Protein AF-0000000083415220 (afdb_homodimer)

Foldseek 3Di:
DDPPPPPPPPDLPQCDDDPDSHQSLFPVVQCPDPLNVLLVLLLVLLVLLLVLLVPQVPVVCVQQVVLSVLSNVLSVVSNVVSVVLNVCVGRDVVSVVVVLLDCVLLVVLLVSLVSLLVSLVSLVVSLVPGVVVVPVPDPPNCNNVSSPVSSVSSNVSSVSSVVSSVVSVVSNVVVD/DDDPPPPPPPDLPQPPDDPPSVQSQFPVVQCPDPLNVLLVLLLVLLVLLLVLLVPQVPVVCVQQVVLSVLSNVLSVVSNVVSVVLNVCVGRDVVSVVVVLLDCVLLVVLLVSLVSLLVSLVSLVVSLVPGVVVVPVPDPPNCNNVSSPVSSVSSNVSSVSSVVSSVVSVVSNVVVD

Secondary structure (DSSP, 8-state):
--------------EE-SSSEETTTS-HHHHTSHHHHHHHHHHHHHHHHHHHIIIIIGGGHHHHHHHHHHHHHHHHHHHHHHHHHHHHHHH-HHHHHHHHTSSHHHHHHHHHHHHHHHHHHHHHHHIIIIIHHHHHHSTT--HHHHHHHHHHHHHHHHHHHHHHHHHHHHHHHHH-/-----------------SSS-SSTTS-HHHHTSHHHHHHHHHHHHHHHHHHHIIIIIGGGHHHHHHHHHHHHHHHHHHHHHHHHHHHHHHH-HHHHHHHHTSSHHHHHHHHHHHHHHHHHHHHHHHIIIIIHHHHHHSTT--HHHHHHHHHHHHHHHHHHHHHHHHHHHHHHHHH-

Nearest PDB structures (foldseek):
  8a6m-assembly1_A  TM=7.113E-01  e=3.206E-03  Homo sapiens
  8p3y-assembly1_H  TM=5.910E-01  e=4.952E-01  Rattus norvegicus
  6v9s-assembly1_A  TM=3.360E-01  e=1.767E+00  Homo sapiens
  7uwb-assembly1_o  TM=3.613E-01  e=6.307E+00  Citrus x limon
  8a6m-assembly1_A  TM=7.111E-01  e=3.414E-03  Homo sapiens

Structure (mmCIF, N/CA/C/O backbone):
data_AF-0000000083415220-model_v1
#
loop_
_entity.id
_entity.type
_entity.pdbx_description
1 polymer 'MARVEL domain-containing protein'
#
loop_
_atom_site.group_PDB
_atom_site.id
_atom_site.type_symbol
_atom_site.label_atom_id
_atom_site.label_alt_id
_atom_site.label_comp_id
_atom_site.label_asym_id
_atom_site.label_entity_id
_atom_site.label_seq_id
_atom_site.pdbx_PDB_ins_code
_atom_site.Cartn_x
_atom_site.Cartn_y
_atom_site.Cartn_z
_atom_site.occupancy
_atom_site.B_iso_or_equiv
_atom_site.auth_seq_id
_atom_site.auth_comp_id
_atom_site.auth_asym_id
_atom_site.auth_atom_id
_atom_site.pdbx_PDB_model_num
ATOM 1 N N . MET A 1 1 ? -40.094 26.266 11.781 1 27.08 1 MET A N 1
ATOM 2 C CA . MET A 1 1 ? -38.656 26.531 11.719 1 27.08 1 MET A CA 1
ATOM 3 C C . MET A 1 1 ? -37.906 25.891 12.891 1 27.08 1 MET A C 1
ATOM 5 O O . MET A 1 1 ? -37.688 26.547 13.906 1 27.08 1 MET A O 1
ATOM 9 N N . ALA A 1 2 ? -38.312 24.688 13.367 1 30.73 2 ALA A N 1
ATOM 10 C CA . ALA A 1 2 ? -38 23.984 14.602 1 30.73 2 ALA A CA 1
ATOM 11 C C . ALA A 1 2 ? -36.5 23.703 14.711 1 30.73 2 ALA A C 1
ATOM 13 O O . ALA A 1 2 ? -35.844 23.391 13.711 1 30.73 2 ALA A O 1
ATOM 14 N N . SER A 1 3 ? -35.781 24.344 15.766 1 26.11 3 SER A N 1
ATOM 15 C CA . SER A 1 3 ? -34.406 24.359 16.25 1 26.11 3 SER A CA 1
ATOM 16 C C . SER A 1 3 ? -33.875 22.938 16.422 1 26.11 3 SER A C 1
ATOM 18 O O . SER A 1 3 ? -34.438 22.156 17.219 1 26.11 3 SER A O 1
ATOM 20 N N . LEU A 1 4 ? -33.625 22.109 15.43 1 29.33 4 LEU A N 1
ATOM 21 C CA . LEU A 1 4 ? -33.062 20.766 15.602 1 29.33 4 LEU A CA 1
ATOM 22 C C . LEU A 1 4 ? -31.828 20.797 16.484 1 29.33 4 LEU A C 1
ATOM 24 O O . LEU A 1 4 ? -30.844 21.453 16.141 1 29.33 4 LEU A O 1
ATOM 28 N N . GLY A 1 5 ? -31.953 20.719 17.844 1 27.3 5 GLY A N 1
ATOM 29 C CA . GLY A 1 5 ? -31 20.672 18.938 1 27.3 5 GLY A CA 1
ATOM 30 C C . GLY A 1 5 ? -29.828 19.766 18.672 1 27.3 5 GLY A C 1
ATOM 31 O O . GLY A 1 5 ? -30 18.562 18.422 1 27.3 5 GLY A O 1
ATOM 32 N N . VAL A 1 6 ? -28.703 20.172 18.078 1 32.25 6 VAL A N 1
ATOM 33 C CA . VAL A 1 6 ? -27.391 19.516 17.953 1 32.25 6 VAL A CA 1
ATOM 34 C C . VAL A 1 6 ? -26.922 19.062 19.344 1 32.25 6 VAL A C 1
ATOM 36 O O . VAL A 1 6 ? -26.672 19.906 20.219 1 32.25 6 VAL A O 1
ATOM 39 N N . ARG A 1 7 ? -27.656 18.094 19.984 1 33.5 7 ARG A N 1
ATOM 40 C CA . ARG A 1 7 ? -27.188 17.578 21.266 1 33.5 7 ARG A CA 1
ATOM 41 C C . ARG A 1 7 ? -25.672 17.359 21.25 1 33.5 7 ARG A C 1
ATOM 43 O O . ARG A 1 7 ? -25.109 17 20.219 1 33.5 7 ARG A O 1
ATOM 50 N N . ARG A 1 8 ? -24.906 17.969 22.219 1 34.25 8 ARG A N 1
ATOM 51 C CA . ARG A 1 8 ? -23.547 17.953 22.75 1 34.25 8 ARG A CA 1
ATOM 52 C C . ARG A 1 8 ? -23.062 16.531 22.969 1 34.25 8 ARG A C 1
ATOM 54 O O . ARG A 1 8 ? -23.578 15.82 23.844 1 34.25 8 ARG A O 1
ATOM 61 N N . MET A 1 9 ? -22.875 15.641 21.969 1 33.72 9 MET A N 1
ATOM 62 C CA . MET A 1 9 ? -22.312 14.297 22.016 1 33.72 9 MET A CA 1
ATOM 63 C C . MET A 1 9 ? -21.062 14.25 22.906 1 33.72 9 MET A C 1
ATOM 65 O O . MET A 1 9 ? -19.953 14.484 22.422 1 33.72 9 MET A O 1
ATOM 69 N N . ASN A 1 10 ? -21.047 14.906 24.094 1 31.52 10 ASN A N 1
ATOM 70 C CA . ASN A 1 10 ? -19.984 14.859 25.094 1 31.52 10 ASN A CA 1
ATOM 71 C C . ASN A 1 10 ? -19.719 13.438 25.562 1 31.52 10 ASN A C 1
ATOM 73 O O . ASN A 1 10 ? -19.125 13.234 26.625 1 31.52 10 ASN A O 1
ATOM 77 N N . GLN A 1 11 ? -20.672 12.5 25.516 1 38.06 11 GLN A N 1
ATOM 78 C CA . GLN A 1 11 ? -20.422 11.32 26.328 1 38.06 11 GLN A CA 1
ATOM 79 C C . GLN A 1 11 ? -19.125 10.633 25.938 1 38.06 11 GLN A C 1
ATOM 81 O O . GLN A 1 11 ? -18.828 10.516 24.734 1 38.06 11 GLN A O 1
ATOM 86 N N . PRO A 1 12 ? -18.156 10.516 26.938 1 41.75 12 PRO A N 1
ATOM 87 C CA . PRO A 1 12 ? -16.828 9.914 26.75 1 41.75 12 PRO A CA 1
ATOM 88 C C . PRO A 1 12 ? -16.906 8.477 26.234 1 41.75 12 PRO A C 1
ATOM 90 O O . PRO A 1 12 ? -17.453 7.602 26.891 1 41.75 12 PRO A O 1
ATOM 93 N N . LEU A 1 13 ? -17.406 8.18 25.125 1 42.25 13 LEU A N 1
ATOM 94 C CA . LEU A 1 13 ? -17.656 6.84 24.609 1 42.25 13 LEU A CA 1
ATOM 95 C C . LEU A 1 13 ? -16.406 5.977 24.688 1 42.25 13 LEU A C 1
ATOM 97 O O . LEU A 1 13 ? -15.5 6.105 23.844 1 42.25 13 LEU A O 1
ATOM 101 N N . GLY A 1 14 ? -15.578 6.094 25.703 1 44.16 14 GLY A N 1
ATOM 102 C CA . GLY A 1 14 ? -14.406 5.234 25.797 1 44.16 14 GLY A CA 1
ATOM 103 C C . GLY A 1 14 ? -14.734 3.82 26.25 1 44.16 14 GLY A C 1
ATOM 104 O O . GLY A 1 14 ? -15.812 3.574 26.797 1 44.16 14 GLY A O 1
ATOM 105 N N . ILE A 1 15 ? -14.547 2.74 25.656 1 40.47 15 ILE A N 1
ATOM 106 C CA . ILE A 1 15 ? -14.766 1.395 26.172 1 40.47 15 ILE A CA 1
ATOM 107 C C . ILE A 1 15 ? -13.805 1.12 27.312 1 40.47 15 ILE A C 1
ATOM 109 O O . ILE A 1 15 ? -12.586 1.257 27.172 1 40.47 15 ILE A O 1
ATOM 113 N N . ARG A 1 16 ? -14.266 1.062 28.578 1 42.25 16 ARG A N 1
ATOM 114 C CA . ARG A 1 16 ? -13.586 0.689 29.812 1 42.25 16 ARG A CA 1
ATOM 115 C C . ARG A 1 16 ? -13.102 -0.754 29.766 1 42.25 16 ARG A C 1
ATOM 117 O O . ARG A 1 16 ? -13.898 -1.681 29.609 1 42.25 16 ARG A O 1
ATOM 124 N N . VAL A 1 17 ? -12 -1.115 29.125 1 37.12 17 VAL A N 1
ATOM 125 C CA . VAL A 1 17 ? -11.5 -2.467 29.344 1 37.12 17 VAL A CA 1
ATOM 126 C C . VAL A 1 17 ? -10.414 -2.449 30.422 1 37.12 17 VAL A C 1
ATOM 128 O O . VAL A 1 17 ? -9.32 -1.922 30.203 1 37.12 17 VAL A O 1
ATOM 131 N N . CYS A 1 18 ? -10.328 -3.025 31.672 1 34.41 18 CYS A N 1
ATOM 132 C CA . CYS A 1 18 ? -9.742 -3.111 33 1 34.41 18 CYS A CA 1
ATOM 133 C C . CYS A 1 18 ? -9.68 -1.739 33.656 1 34.41 18 CYS A C 1
ATOM 135 O O . CYS A 1 18 ? -10.656 -0.985 33.625 1 34.41 18 CYS A O 1
ATOM 137 N N . CYS A 1 19 ? -8.516 -1.5 34.469 1 36.03 19 CYS A N 1
ATOM 138 C CA . CYS A 1 19 ? -8.32 -0.248 35.219 1 36.03 19 CYS A CA 1
ATOM 139 C C . CYS A 1 19 ? -8.234 0.93 34.25 1 36.03 19 CYS A C 1
ATOM 141 O O . CYS A 1 19 ? -8.258 2.088 34.656 1 36.03 19 CYS A O 1
ATOM 143 N N . CYS A 1 20 ? -7.375 0.844 33.219 1 38.66 20 CYS A N 1
ATOM 144 C CA . CYS A 1 20 ? -7.121 1.986 32.344 1 38.66 20 CYS A CA 1
ATOM 145 C C . CYS A 1 20 ? -8.219 2.129 31.297 1 38.66 20 CYS A C 1
ATOM 147 O O . CYS A 1 20 ? -8.859 1.143 30.922 1 38.66 20 CYS A O 1
ATOM 149 N N . ARG A 1 21 ? -9.023 3.127 31.359 1 40.56 21 ARG A N 1
ATOM 150 C CA . ARG A 1 21 ? -9.984 3.414 30.297 1 40.56 21 ARG A CA 1
ATOM 151 C C . ARG A 1 21 ? -9.359 3.186 28.922 1 40.56 21 ARG A C 1
ATOM 153 O O . ARG A 1 21 ? -8.398 3.855 28.547 1 40.56 21 ARG A O 1
ATOM 160 N N . ILE A 1 22 ? -9.203 2.094 28.469 1 37.5 22 ILE A N 1
ATOM 161 C CA . ILE A 1 22 ? -8.828 1.625 27.141 1 37.5 22 ILE A CA 1
ATOM 162 C C . ILE A 1 22 ? -9.812 2.16 26.109 1 37.5 22 ILE A C 1
ATOM 164 O O . ILE A 1 22 ? -11.023 2.047 26.281 1 37.5 22 ILE A O 1
ATOM 168 N N . CYS A 1 23 ? -9.422 3.014 25.312 1 47.91 23 CYS A N 1
ATOM 169 C CA . CYS A 1 23 ? -10 3.547 24.078 1 47.91 23 CYS A CA 1
ATOM 170 C C . CYS A 1 23 ? -10.633 4.914 24.328 1 47.91 23 CYS A C 1
ATOM 172 O O . CYS A 1 23 ? -11.586 5.293 23.641 1 47.91 23 CYS A O 1
ATOM 174 N N . THR A 1 24 ? -10.742 5.316 25.594 1 48.16 24 THR A N 1
ATOM 175 C CA . THR A 1 24 ? -11.156 6.711 25.719 1 48.16 24 THR A CA 1
ATOM 176 C C . THR A 1 24 ? -10.461 7.574 24.672 1 48.16 24 THR A C 1
ATOM 178 O O . THR A 1 24 ? -10.93 8.68 24.359 1 48.16 24 THR A O 1
ATOM 181 N N . CYS A 1 25 ? -9.352 6.918 24.266 1 53.66 25 CYS A N 1
ATOM 182 C CA . CYS A 1 25 ? -8.555 7.676 23.312 1 53.66 25 CYS A CA 1
ATOM 183 C C . CYS A 1 25 ? -9.039 7.441 21.875 1 53.66 25 CYS A C 1
ATOM 185 O O . CYS A 1 25 ? -8.477 7.988 20.938 1 53.66 25 CYS A O 1
ATOM 187 N N . ILE A 1 26 ? -10.023 6.477 21.812 1 60.47 26 ILE A N 1
ATOM 188 C CA . ILE A 1 26 ? -10.531 6.23 20.469 1 60.47 26 ILE A CA 1
ATOM 189 C C . ILE A 1 26 ? -11.617 7.258 20.141 1 60.47 26 ILE A C 1
ATOM 191 O O . ILE A 1 26 ? -12.555 7.453 20.906 1 60.47 26 ILE A O 1
ATOM 195 N N . ASN A 1 27 ? -11.398 8.039 19.141 1 68.38 27 ASN A N 1
ATOM 196 C CA . ASN A 1 27 ? -12.391 8.984 18.625 1 68.38 27 ASN A CA 1
ATOM 197 C C . ASN A 1 27 ? -13.555 8.258 17.953 1 68.38 27 ASN A C 1
ATOM 199 O O . ASN A 1 27 ? -13.562 8.102 16.734 1 68.38 27 ASN A O 1
ATOM 203 N N . PHE A 1 28 ? -14.5 7.73 18.75 1 70.19 28 PHE A N 1
ATOM 204 C CA . PHE A 1 28 ? -15.648 7.031 18.172 1 70.19 28 PHE A CA 1
ATOM 205 C C . PHE A 1 28 ? -16.5 7.977 17.344 1 70.19 28 PHE A C 1
ATOM 207 O O . PHE A 1 28 ? -17.234 7.539 16.453 1 70.19 28 PHE A O 1
ATOM 214 N N . GLY A 1 29 ? -16.438 9.156 17.703 1 71.25 29 GLY A N 1
ATOM 215 C CA . GLY A 1 29 ? -17.141 10.141 16.906 1 71.25 29 GLY A CA 1
ATOM 216 C C . GLY A 1 29 ? -16.75 10.109 15.438 1 71.25 29 GLY A C 1
ATOM 217 O O . GLY A 1 29 ? -17.609 10.195 14.555 1 71.25 29 GLY A O 1
ATOM 218 N N . PHE A 1 30 ? -15.523 9.828 15.242 1 76.62 30 PHE A N 1
ATOM 219 C CA . PHE A 1 30 ? -15.07 9.773 13.859 1 76.62 30 PHE A CA 1
ATOM 220 C C . PHE A 1 30 ? -15.539 8.492 13.188 1 76.62 30 PHE A C 1
ATOM 222 O O . PHE A 1 30 ? -15.969 8.508 12.031 1 76.62 30 PHE A O 1
ATOM 229 N N . VAL A 1 31 ? -15.477 7.418 13.859 1 81.25 31 VAL A N 1
ATOM 230 C CA . VAL A 1 31 ? -15.773 6.125 13.258 1 81.25 31 VAL A CA 1
ATOM 231 C C . VAL A 1 31 ? -17.219 6.105 12.758 1 81.25 31 VAL A C 1
ATOM 233 O O . VAL A 1 31 ? -17.51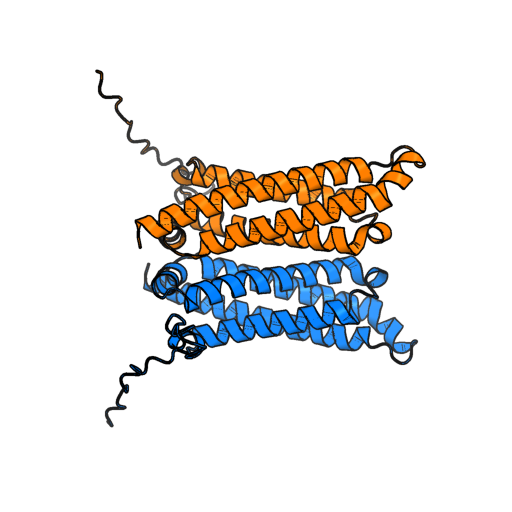6 5.492 11.734 1 81.25 31 VAL A O 1
ATOM 236 N N . LEU A 1 32 ? -18 6.852 13.438 1 83.69 32 LEU A N 1
ATOM 237 C CA . LEU A 1 32 ? -19.406 6.832 13.078 1 83.69 32 LEU A CA 1
ATOM 238 C C . LEU A 1 32 ? -19.75 7.996 12.156 1 83.69 32 LEU A C 1
ATOM 240 O O . LEU A 1 32 ? -20.891 8.094 11.664 1 83.69 32 LEU A O 1
ATOM 244 N N . SER A 1 33 ? -18.844 8.773 11.82 1 86.69 33 SER A N 1
ATOM 245 C CA . SER A 1 33 ? -19.031 9.852 10.852 1 86.69 33 SER A CA 1
ATOM 246 C C . SER A 1 33 ? -19.062 9.312 9.43 1 86.69 33 SER A C 1
ATOM 248 O O . SER A 1 33 ? -18.641 8.18 9.18 1 86.69 33 SER A O 1
ATOM 250 N N . PRO A 1 34 ? -19.625 10.016 8.508 1 88.75 34 PRO A N 1
ATOM 251 C CA . PRO A 1 34 ? -19.641 9.578 7.105 1 88.75 34 PRO A CA 1
ATOM 252 C C . PRO A 1 34 ? -18.25 9.242 6.582 1 88.75 34 PRO A C 1
ATOM 254 O O . PRO A 1 34 ? -18.078 8.281 5.836 1 88.75 34 PRO A O 1
ATOM 257 N N . GLY A 1 35 ? -17.328 10.016 6.961 1 89.38 35 GLY A N 1
ATOM 258 C CA . GLY A 1 35 ? -15.961 9.719 6.555 1 89.38 35 GLY A CA 1
ATOM 259 C C . GLY A 1 35 ? -15.438 8.414 7.121 1 89.38 35 GLY A C 1
ATOM 260 O O . GLY A 1 35 ? -14.773 7.648 6.418 1 89.38 35 GLY A O 1
ATOM 261 N N . GLY A 1 36 ? -15.695 8.203 8.344 1 91.94 36 GLY A N 1
ATOM 262 C CA . GLY A 1 36 ? -15.289 6.957 8.984 1 91.94 36 GLY A CA 1
ATOM 263 C C . GLY A 1 36 ? -15.984 5.738 8.406 1 91.94 36 GLY A C 1
ATOM 264 O O . GLY A 1 36 ? -15.352 4.695 8.211 1 91.94 36 GLY A O 1
ATOM 265 N N . LEU A 1 37 ? -17.203 5.902 8.148 1 93 37 LEU A N 1
ATOM 266 C CA . LEU A 1 37 ? -17.984 4.805 7.586 1 93 37 LEU A CA 1
ATOM 267 C C . LEU A 1 37 ? -17.5 4.453 6.184 1 93 37 LEU A C 1
ATOM 269 O O . LEU A 1 37 ? -17.438 3.275 5.816 1 93 37 LEU A O 1
ATOM 273 N N . LEU A 1 38 ? -17.172 5.438 5.461 1 95.44 38 LEU A N 1
ATOM 274 C CA . LEU A 1 38 ? -16.625 5.215 4.121 1 95.44 38 LEU A CA 1
ATOM 275 C C . LEU A 1 38 ? -15.336 4.402 4.188 1 95.44 38 LEU A C 1
ATOM 277 O O . LEU A 1 38 ? -15.156 3.457 3.418 1 95.44 38 LEU A O 1
ATOM 281 N N . LYS A 1 39 ? -14.484 4.707 5.105 1 96.44 39 LYS A N 1
ATOM 282 C CA . LYS A 1 39 ? -13.227 3.986 5.266 1 96.44 39 LYS A CA 1
ATOM 283 C C . LYS A 1 39 ? -13.469 2.561 5.754 1 96.44 39 LYS A C 1
ATOM 285 O O . LYS A 1 39 ? -12.758 1.634 5.352 1 96.44 39 LYS A O 1
ATOM 290 N N . LEU A 1 40 ? -14.422 2.428 6.555 1 95.5 40 LEU A N 1
ATOM 291 C CA . LEU A 1 40 ? -14.758 1.097 7.051 1 95.5 40 LEU A CA 1
ATOM 292 C C . LEU A 1 40 ? -15.297 0.219 5.93 1 95.5 40 LEU A C 1
ATOM 294 O O . LEU A 1 40 ? -14.984 -0.971 5.855 1 95.5 40 LEU A O 1
ATOM 298 N N . MET A 1 41 ? -16.078 0.795 5.105 1 97.5 41 MET A N 1
ATOM 299 C C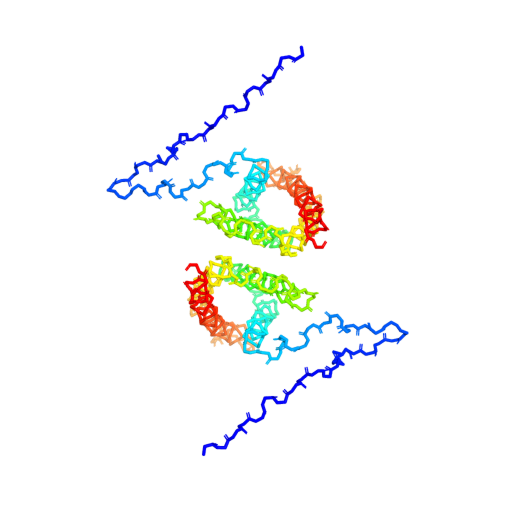A . MET A 1 41 ? -16.594 0.049 3.961 1 97.5 41 MET A CA 1
ATOM 300 C C . MET A 1 41 ? -15.461 -0.34 3.016 1 97.5 41 MET A C 1
ATOM 302 O O . MET A 1 41 ? -15.438 -1.457 2.494 1 97.5 41 MET A O 1
ATOM 306 N N . GLN A 1 42 ? -14.57 0.57 2.781 1 98.44 42 GLN A N 1
ATOM 307 C CA . GLN A 1 42 ? -13.398 0.273 1.956 1 98.44 42 GLN A CA 1
ATOM 308 C C . GLN A 1 42 ? -12.586 -0.873 2.549 1 98.44 42 GLN A C 1
ATOM 310 O O . GLN A 1 42 ? -12.188 -1.793 1.833 1 98.44 42 GLN A O 1
ATOM 315 N N . LEU A 1 43 ? -12.391 -0.809 3.809 1 97.75 43 LEU A N 1
ATOM 316 C CA . LEU A 1 43 ? -11.625 -1.85 4.492 1 97.75 43 LEU A CA 1
ATOM 317 C C . LEU A 1 43 ? -12.367 -3.182 4.445 1 97.75 43 LEU A C 1
ATOM 319 O O . LEU A 1 43 ? -11.758 -4.23 4.234 1 97.75 43 LEU A O 1
ATOM 323 N N . GLY A 1 44 ? -13.602 -3.146 4.613 1 97.62 44 GLY A N 1
ATOM 324 C CA . GLY A 1 44 ? -14.414 -4.352 4.555 1 97.62 44 GLY A CA 1
ATOM 325 C C . GLY A 1 44 ? -14.383 -5.023 3.195 1 97.62 44 GLY A C 1
ATOM 326 O O . GLY A 1 44 ? -14.219 -6.246 3.104 1 97.62 44 GLY A O 1
ATOM 327 N N . LEU A 1 45 ? -14.5 -4.227 2.221 1 98.31 45 LEU A N 1
ATOM 328 C CA . LEU A 1 45 ? -14.461 -4.773 0.869 1 98.31 45 LEU A CA 1
ATOM 329 C C . LEU A 1 45 ? -13.086 -5.355 0.557 1 98.31 45 LEU A C 1
ATOM 331 O O . LEU A 1 45 ? -12.984 -6.402 -0.091 1 98.31 45 LEU A O 1
ATOM 335 N N . ALA A 1 46 ? -12.094 -4.668 0.959 1 98.38 46 ALA A N 1
ATOM 336 C CA . ALA A 1 46 ? -10.742 -5.184 0.759 1 98.38 46 ALA A CA 1
ATOM 337 C C . ALA A 1 46 ? -10.555 -6.531 1.453 1 98.38 46 ALA A C 1
ATOM 339 O O . ALA A 1 46 ? -9.969 -7.453 0.887 1 98.38 46 ALA A O 1
ATOM 340 N N . THR A 1 47 ? -11.062 -6.68 2.68 1 97.62 47 THR A N 1
ATOM 341 C CA . THR A 1 47 ? -10.961 -7.918 3.445 1 97.62 47 THR A CA 1
ATOM 342 C C . THR A 1 47 ? -11.719 -9.047 2.754 1 97.62 47 THR A C 1
ATOM 344 O O . THR A 1 47 ? -11.211 -10.164 2.648 1 97.62 47 THR A O 1
ATOM 347 N N . LEU A 1 48 ? -12.852 -8.727 2.27 1 97.62 48 LEU A N 1
ATOM 348 C CA . LEU A 1 48 ? -13.664 -9.734 1.599 1 97.62 48 LEU A CA 1
ATOM 349 C C . LEU A 1 48 ? -13.008 -10.188 0.301 1 97.62 48 LEU A C 1
ATOM 351 O O . LEU A 1 48 ? -12.914 -11.391 0.034 1 97.62 48 LEU A O 1
ATOM 355 N N . CYS A 1 49 ? -12.531 -9.242 -0.479 1 97.75 49 CYS A N 1
ATOM 356 C CA . CYS A 1 49 ? -11.844 -9.578 -1.723 1 97.75 49 CYS A CA 1
ATOM 357 C C . CYS A 1 49 ? -10.609 -10.43 -1.452 1 97.75 49 CYS A C 1
ATOM 359 O O . CYS A 1 49 ? -10.422 -11.469 -2.088 1 97.75 49 CYS A O 1
ATOM 361 N N . GLU A 1 50 ? -9.852 -9.977 -0.466 1 96.31 50 GLU A N 1
ATOM 362 C CA . GLU A 1 50 ? -8.633 -10.711 -0.142 1 96.31 50 GLU A CA 1
ATOM 363 C C . GLU A 1 50 ? -8.953 -12.125 0.337 1 96.31 50 GLU A C 1
ATOM 365 O O . GLU A 1 50 ? -8.273 -13.086 -0.036 1 96.31 50 GLU A O 1
ATOM 370 N N . GLY A 1 51 ? -9.922 -12.266 1.118 1 95.62 51 GLY A N 1
ATOM 371 C CA . GLY A 1 51 ? -10.336 -13.586 1.583 1 95.62 51 GLY A CA 1
ATOM 372 C C . GLY A 1 51 ? -10.75 -14.516 0.457 1 95.62 51 GLY A C 1
ATOM 373 O O . GLY A 1 51 ? -10.344 -15.672 0.423 1 95.62 51 GLY A O 1
ATOM 374 N N . LEU A 1 52 ? -11.484 -14.031 -0.45 1 96.5 52 LEU A N 1
ATOM 375 C CA . LEU A 1 52 ? -11.922 -14.82 -1.595 1 96.5 52 LEU A CA 1
ATOM 376 C C . LEU A 1 52 ? -10.734 -15.203 -2.475 1 96.5 52 LEU A C 1
ATOM 378 O O . LEU A 1 52 ? -10.648 -16.344 -2.947 1 96.5 52 LEU A O 1
ATOM 382 N N . LEU A 1 53 ? -9.844 -14.289 -2.701 1 95.44 53 LEU A N 1
ATOM 383 C CA . LEU A 1 53 ? -8.68 -14.531 -3.547 1 95.44 53 LEU A CA 1
ATOM 384 C C . LEU A 1 53 ? -7.777 -15.594 -2.938 1 95.44 53 LEU A C 1
ATOM 386 O O . LEU A 1 53 ? -7.285 -16.484 -3.645 1 95.44 53 LEU A O 1
ATOM 390 N N . ILE A 1 54 ? -7.602 -15.492 -1.589 1 91.81 54 ILE A N 1
ATOM 391 C CA . ILE A 1 54 ? -6.703 -16.422 -0.92 1 91.81 54 ILE A CA 1
ATOM 392 C C . ILE A 1 54 ? -7.34 -17.812 -0.873 1 91.81 54 ILE A C 1
ATOM 394 O O . ILE A 1 54 ? -6.695 -18.812 -1.203 1 91.81 54 ILE A O 1
ATOM 398 N N . ARG A 1 55 ? -8.57 -17.938 -0.602 1 94.19 55 ARG A N 1
ATOM 399 C CA . ARG A 1 55 ? -9.227 -19.219 -0.393 1 94.19 55 ARG A CA 1
ATOM 400 C C . ARG A 1 55 ? -9.539 -19.891 -1.723 1 94.19 55 ARG A C 1
ATOM 402 O O . ARG A 1 55 ? -9.375 -21.109 -1.857 1 94.19 55 ARG A O 1
ATOM 409 N N . TYR A 1 56 ? -9.891 -19.141 -2.695 1 93.88 56 TYR A N 1
ATOM 410 C CA . TYR A 1 56 ? -10.406 -19.766 -3.908 1 93.88 56 TYR A CA 1
ATOM 411 C C . TYR A 1 56 ? -9.539 -19.422 -5.113 1 93.88 56 TYR A C 1
ATOM 413 O O . TYR A 1 56 ? -9.609 -20.078 -6.148 1 93.88 56 TYR A O 1
ATOM 421 N N . GLY A 1 57 ? -8.766 -18.406 -5.074 1 92.06 57 GLY A N 1
ATOM 422 C CA . GLY A 1 57 ? -7.953 -17.984 -6.203 1 92.06 57 GLY A CA 1
ATOM 423 C C . GLY A 1 57 ? -6.566 -18.594 -6.195 1 92.06 57 GLY A C 1
ATOM 424 O O . GLY A 1 57 ? -6.098 -19.094 -7.219 1 92.06 57 GLY A O 1
ATOM 425 N N . VAL A 1 58 ? -5.914 -18.672 -5.07 1 87.38 58 VAL A N 1
ATOM 426 C CA . VAL A 1 58 ? -4.516 -19.062 -4.938 1 87.38 58 VAL A CA 1
ATOM 427 C C . VAL A 1 58 ? -4.332 -20.5 -5.43 1 87.38 58 VAL A C 1
ATOM 429 O O . VAL A 1 58 ? -3.359 -20.812 -6.121 1 87.38 58 VAL A O 1
ATOM 432 N N . PRO A 1 59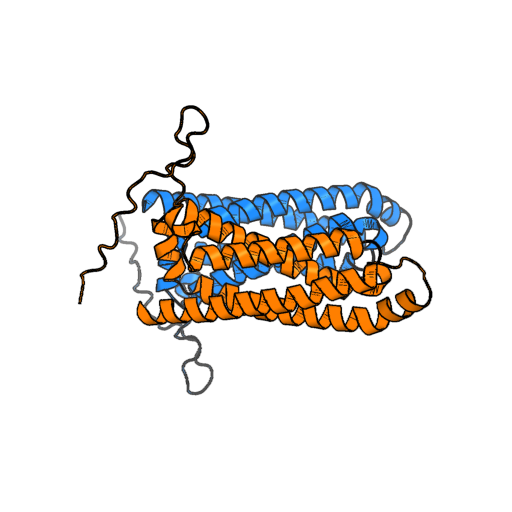 ? -5.242 -21.438 -5.176 1 87.81 59 PRO A N 1
ATOM 433 C CA . PRO A 1 59 ? -5.074 -22.797 -5.691 1 87.81 59 PRO A CA 1
ATOM 434 C C . PRO A 1 59 ? -5.039 -22.859 -7.219 1 87.81 59 PRO A C 1
ATOM 436 O O . PRO A 1 59 ? -4.523 -23.812 -7.797 1 87.81 59 PRO A O 1
ATOM 439 N N . TYR A 1 60 ? -5.453 -21.859 -7.848 1 88 60 TYR A N 1
ATOM 440 C CA . TYR A 1 60 ? -5.496 -21.844 -9.305 1 88 60 TYR A CA 1
ATOM 441 C C . TYR A 1 60 ? -4.578 -20.766 -9.867 1 88 60 TYR A C 1
ATOM 443 O O . TYR A 1 60 ? -4.844 -20.203 -10.93 1 88 60 TYR A O 1
ATOM 451 N N . ALA A 1 61 ? -3.582 -20.5 -9.172 1 84.75 61 ALA A N 1
ATOM 452 C CA . ALA A 1 61 ? -2.602 -19.484 -9.547 1 84.75 61 ALA A CA 1
ATOM 453 C C . ALA A 1 61 ? -1.939 -19.828 -10.875 1 84.75 61 ALA A C 1
ATOM 455 O O . ALA A 1 61 ? -1.511 -18.938 -11.617 1 84.75 61 ALA A O 1
ATOM 456 N N . ASP A 1 62 ? -1.882 -21.047 -11.266 1 81.25 62 ASP A N 1
ATOM 457 C CA . ASP A 1 62 ? -1.271 -21.484 -12.516 1 81.25 62 ASP A CA 1
ATOM 458 C C . ASP A 1 62 ? -2.074 -20.984 -13.719 1 81.25 62 ASP A C 1
ATOM 460 O O . ASP A 1 62 ? -1.51 -20.703 -14.773 1 81.25 62 ASP A O 1
ATOM 464 N N . SER A 1 63 ? -3.414 -20.875 -13.539 1 84.31 63 SER A N 1
ATOM 465 C CA . SER A 1 63 ? -4.285 -20.484 -14.641 1 84.31 63 SER A CA 1
ATOM 466 C C . SER A 1 63 ? -4.469 -18.969 -14.695 1 84.31 63 SER A C 1
ATOM 468 O O . SER A 1 63 ? -4.613 -18.391 -15.773 1 84.31 63 SER A O 1
ATOM 470 N N . ILE A 1 64 ? -4.488 -18.344 -13.484 1 87.81 64 ILE A N 1
ATOM 471 C CA . ILE A 1 64 ? -4.824 -16.922 -13.445 1 87.81 64 ILE A CA 1
ATOM 472 C C . ILE A 1 64 ? -3.717 -16.156 -12.719 1 87.81 64 ILE A C 1
ATOM 474 O O . ILE A 1 64 ? -3.971 -15.102 -12.117 1 87.81 64 ILE A O 1
ATOM 478 N N . GLY A 1 65 ? -2.551 -16.469 -12.805 1 81.12 65 GLY A N 1
ATOM 479 C CA . GLY A 1 65 ? -1.415 -16.016 -12.016 1 81.12 65 GLY A CA 1
ATOM 480 C C . GLY A 1 65 ? -1.273 -14.516 -11.977 1 81.12 65 GLY A C 1
ATOM 481 O O . GLY A 1 65 ? -1.421 -13.898 -10.914 1 81.12 65 GLY A O 1
ATOM 482 N N . GLN A 1 66 ? -1.168 -13.859 -13.148 1 83.75 66 GLN A N 1
ATOM 483 C CA . GLN A 1 66 ? -0.906 -12.422 -13.156 1 83.75 66 GLN A CA 1
ATOM 484 C C . GLN A 1 66 ? -2.125 -11.641 -12.68 1 83.75 66 GLN A C 1
ATOM 486 O O . GLN A 1 66 ? -1.99 -10.633 -11.977 1 83.75 66 GLN A O 1
ATOM 491 N N . ALA A 1 67 ? -3.273 -12.039 -13.031 1 93.06 67 ALA A N 1
ATOM 492 C CA . ALA A 1 67 ? -4.512 -11.398 -12.586 1 93.06 67 ALA A CA 1
ATOM 493 C C . ALA A 1 67 ? -4.684 -11.539 -11.078 1 93.06 67 ALA A C 1
ATOM 495 O O . ALA A 1 67 ? -5.086 -10.594 -10.398 1 93.06 67 ALA A O 1
ATOM 496 N N . LEU A 1 68 ? -4.324 -12.68 -10.57 1 92.06 68 LEU A N 1
ATOM 497 C CA . LEU A 1 68 ? -4.43 -12.953 -9.141 1 92.06 68 LEU A CA 1
ATOM 498 C C . LEU A 1 68 ? -3.439 -12.109 -8.344 1 92.06 68 LEU A C 1
ATOM 500 O O . LEU A 1 68 ? -3.812 -11.469 -7.363 1 92.06 68 LEU A O 1
ATOM 504 N N . THR A 1 69 ? -2.24 -12.047 -8.797 1 88.38 69 THR A N 1
ATOM 505 C CA . THR A 1 69 ? -1.188 -11.328 -8.094 1 88.38 69 THR A CA 1
ATOM 506 C C . THR A 1 69 ? -1.486 -9.828 -8.062 1 88.38 69 THR A C 1
ATOM 508 O O . THR A 1 69 ? -1.33 -9.18 -7.027 1 88.38 69 THR A O 1
ATOM 511 N N . SER A 1 70 ? -1.907 -9.352 -9.18 1 93 70 SER A N 1
ATOM 512 C CA . SER A 1 70 ? -2.223 -7.93 -9.242 1 93 70 SER A CA 1
ATOM 513 C C . SER A 1 70 ? -3.391 -7.578 -8.328 1 93 70 SER A C 1
ATOM 515 O O . SER A 1 70 ? -3.389 -6.527 -7.688 1 93 70 SER A O 1
ATOM 517 N N . PHE A 1 71 ? -4.391 -8.406 -8.297 1 96.81 71 PHE A N 1
ATOM 518 C CA . PHE A 1 71 ? -5.562 -8.164 -7.473 1 96.81 71 PHE A CA 1
ATOM 519 C C . PHE A 1 71 ? -5.219 -8.289 -5.992 1 96.81 71 PHE A C 1
ATOM 521 O O . PHE A 1 71 ? -5.656 -7.477 -5.176 1 96.81 71 PHE A O 1
ATOM 528 N N . LEU A 1 72 ? -4.43 -9.25 -5.629 1 93.62 72 LEU A N 1
ATOM 529 C CA . LEU A 1 72 ? -3.963 -9.406 -4.258 1 93.62 72 LEU A CA 1
ATOM 530 C C . LEU A 1 72 ? -3.131 -8.203 -3.824 1 93.62 72 LEU A C 1
ATOM 532 O O . LEU A 1 72 ? -3.277 -7.715 -2.705 1 93.62 72 LEU A O 1
ATOM 536 N N . ALA A 1 73 ? -2.33 -7.766 -4.73 1 93.5 73 ALA A N 1
ATOM 537 C CA . ALA A 1 73 ? -1.484 -6.605 -4.441 1 93.5 73 ALA A CA 1
ATOM 538 C C . ALA A 1 73 ? -2.326 -5.352 -4.227 1 93.5 73 ALA A C 1
ATOM 540 O O . ALA A 1 73 ? -2.061 -4.566 -3.316 1 93.5 73 ALA A O 1
ATOM 541 N N . THR A 1 74 ? -3.295 -5.176 -5.047 1 96.56 74 THR A N 1
ATOM 542 C CA . THR A 1 74 ? -4.172 -4.012 -4.957 1 96.56 74 THR A CA 1
ATOM 543 C C . THR A 1 74 ? -4.953 -4.023 -3.646 1 96.56 74 THR A C 1
ATOM 545 O O . THR A 1 74 ? -4.957 -3.035 -2.91 1 96.56 74 THR A O 1
ATOM 548 N N . THR A 1 75 ? -5.602 -5.145 -3.344 1 97.5 75 THR A N 1
ATOM 549 C CA . THR A 1 75 ? -6.406 -5.234 -2.131 1 97.5 75 THR A CA 1
ATOM 550 C C . THR A 1 75 ? -5.527 -5.145 -0.888 1 97.5 75 THR A C 1
ATOM 552 O O . THR A 1 75 ? -5.902 -4.508 0.099 1 97.5 75 THR A O 1
ATOM 555 N N . GLY A 1 76 ? -4.43 -5.727 -0.927 1 96 76 GLY A N 1
ATOM 556 C CA . GLY A 1 76 ? -3.502 -5.641 0.191 1 96 76 GLY A CA 1
ATOM 557 C C . GLY A 1 76 ? -3.01 -4.23 0.451 1 96 76 GLY A C 1
ATOM 558 O O . GLY A 1 76 ? -2.98 -3.777 1.598 1 96 76 GLY A O 1
ATOM 559 N N . HIS A 1 77 ? -2.605 -3.623 -0.626 1 96 77 HIS A N 1
ATOM 560 C CA . HIS A 1 77 ? -2.141 -2.244 -0.528 1 96 77 HIS A CA 1
ATOM 561 C C . HIS A 1 77 ? -3.229 -1.335 0.034 1 96 77 HIS A C 1
ATOM 563 O O . HIS A 1 77 ? -2.969 -0.529 0.931 1 96 77 HIS A O 1
ATOM 569 N N . CYS A 1 78 ? -4.418 -1.408 -0.488 1 97.5 78 CYS A N 1
ATOM 570 C CA . CYS A 1 78 ? -5.512 -0.543 -0.067 1 97.5 78 CYS A CA 1
ATOM 571 C C . CYS A 1 78 ? -5.961 -0.883 1.35 1 97.5 78 CYS A C 1
ATOM 573 O O . CYS A 1 78 ? -6.359 0.002 2.109 1 97.5 78 CYS A O 1
ATOM 575 N N . PHE A 1 79 ? -5.938 -2.184 1.691 1 97.38 79 PHE A N 1
ATOM 576 C CA . PHE A 1 79 ? -6.258 -2.58 3.057 1 97.38 79 PHE A CA 1
ATOM 577 C C . PHE A 1 79 ? -5.285 -1.952 4.047 1 97.38 79 PHE A C 1
ATOM 579 O O . PHE A 1 79 ? -5.703 -1.35 5.039 1 97.38 79 PHE A O 1
ATOM 586 N N . THR A 1 80 ? -4.02 -1.977 3.764 1 96.25 80 THR A N 1
ATOM 587 C CA . THR A 1 80 ? -2.996 -1.513 4.691 1 96.25 80 THR A CA 1
ATOM 588 C C . THR A 1 80 ? -3.027 0.008 4.816 1 96.25 80 THR A C 1
ATOM 590 O O . THR A 1 80 ? -3.037 0.544 5.926 1 96.25 80 THR A O 1
ATOM 593 N N . THR A 1 81 ? -3.086 0.718 3.68 1 97.25 81 THR A N 1
ATOM 594 C CA . THR A 1 81 ? -3.039 2.176 3.725 1 97.25 81 THR A CA 1
ATOM 595 C C . THR A 1 81 ? -4.312 2.74 4.34 1 97.25 81 THR A C 1
ATOM 597 O O . THR A 1 81 ? -4.258 3.654 5.168 1 97.25 81 THR A O 1
ATOM 600 N N . THR A 1 82 ? -5.469 2.211 3.979 1 97.88 82 THR A N 1
ATOM 601 C CA . THR A 1 82 ? -6.723 2.641 4.59 1 97.88 82 THR A CA 1
ATOM 602 C C . THR A 1 82 ? -6.742 2.305 6.078 1 97.88 82 THR A C 1
ATOM 604 O O . THR A 1 82 ? -7.254 3.082 6.887 1 97.88 82 THR A O 1
ATOM 607 N N . GLY A 1 83 ? -6.195 1.148 6.414 1 96.44 83 GLY A N 1
ATOM 608 C CA . GLY A 1 83 ? -6.086 0.783 7.816 1 96.44 83 GLY A CA 1
ATOM 609 C C . GLY A 1 83 ? -5.25 1.759 8.625 1 96.44 83 GLY A C 1
ATOM 610 O O . GLY A 1 83 ? -5.617 2.123 9.742 1 96.44 83 GLY A O 1
ATOM 611 N N . ILE A 1 84 ? -4.121 2.193 8.047 1 95.44 84 ILE A N 1
ATOM 612 C CA . ILE A 1 84 ? -3.256 3.162 8.711 1 95.44 84 ILE A CA 1
ATOM 613 C C . ILE A 1 84 ? -3.998 4.488 8.875 1 95.44 84 ILE A C 1
ATOM 615 O O . ILE A 1 84 ? -3.936 5.109 9.938 1 95.44 84 ILE A O 1
ATOM 619 N N . LEU A 1 85 ? -4.688 4.949 7.832 1 95.5 85 LEU A N 1
ATOM 620 C CA . LEU A 1 85 ? -5.477 6.176 7.922 1 95.5 85 LEU A CA 1
ATOM 621 C C . LEU A 1 85 ? -6.516 6.074 9.031 1 95.5 85 LEU A C 1
ATOM 623 O O . LEU A 1 85 ? -6.664 7 9.836 1 95.5 85 LEU A O 1
ATOM 627 N N . LEU A 1 86 ? -7.195 4.93 9.086 1 94 86 LEU A N 1
ATOM 628 C CA . LEU A 1 86 ? -8.227 4.738 10.102 1 94 86 LEU A CA 1
ATOM 629 C C . LEU A 1 86 ? -7.625 4.746 11.5 1 94 86 LEU A C 1
ATOM 631 O O . LEU A 1 86 ? -8.195 5.336 12.422 1 94 86 LEU A O 1
ATOM 635 N N . LEU A 1 87 ? -6.504 4.172 11.664 1 91.38 87 LEU A N 1
ATOM 636 C CA . LEU A 1 87 ? -5.816 4.16 12.953 1 91.38 87 LEU A CA 1
ATOM 637 C C . LEU A 1 87 ? -5.414 5.574 13.367 1 91.38 87 LEU A C 1
ATOM 639 O O . LEU A 1 87 ? -5.609 5.969 14.523 1 91.38 87 LEU A O 1
ATOM 643 N N . CYS A 1 88 ? -4.855 6.352 12.445 1 90.94 88 CYS A N 1
ATOM 644 C CA . CYS A 1 88 ? -4.484 7.734 12.719 1 90.94 88 CYS A CA 1
ATOM 645 C C . CYS A 1 88 ? -5.695 8.547 13.164 1 90.94 88 CYS A C 1
ATOM 647 O O . CYS A 1 88 ? -5.617 9.312 14.125 1 90.94 88 CYS A O 1
ATOM 649 N N . TYR A 1 89 ? -6.77 8.336 12.445 1 90.38 89 TYR A N 1
ATOM 650 C CA . TYR A 1 89 ? -7.961 9.148 12.68 1 90.38 89 TYR A CA 1
ATOM 651 C C . TYR A 1 89 ? -8.625 8.773 13.992 1 90.38 89 TYR A C 1
ATOM 653 O O . TYR A 1 89 ? -9.242 9.617 14.648 1 90.38 89 TYR A O 1
ATOM 661 N N . CYS A 1 90 ? -8.469 7.531 14.383 1 86.12 90 CYS A N 1
ATOM 662 C CA . CYS A 1 90 ? -9.086 7.062 15.625 1 86.12 90 CYS A CA 1
ATOM 663 C C . CYS A 1 90 ? -8.227 7.434 16.828 1 86.12 90 CYS A C 1
ATOM 665 O O . CYS A 1 90 ? -8.75 7.645 17.922 1 86.12 90 CYS A O 1
ATOM 667 N N . PHE A 1 91 ? -6.938 7.617 16.641 1 85.44 91 PHE A N 1
ATOM 668 C CA . PHE A 1 91 ? -6.051 7.793 17.781 1 85.44 91 PHE A CA 1
ATOM 669 C C . PHE A 1 91 ? -5.664 9.258 17.938 1 85.44 91 PHE A C 1
ATOM 671 O O . PHE A 1 91 ? -5.273 9.68 19.031 1 85.44 91 PHE A O 1
ATOM 678 N N . SER A 1 92 ? -5.777 10 16.922 1 84.81 92 SER A N 1
ATOM 679 C CA . SER A 1 92 ? -5.34 11.391 16.984 1 84.81 92 SER A CA 1
ATOM 680 C C . SER A 1 92 ? -6.258 12.297 16.156 1 84.81 92 SER A C 1
ATOM 682 O O . SER A 1 92 ? -6.207 12.281 14.93 1 84.81 92 SER A O 1
ATOM 684 N N . ASP A 1 93 ? -7.012 13.078 16.859 1 84.56 93 ASP A N 1
ATOM 685 C CA . ASP A 1 93 ? -7.855 14.055 16.188 1 84.56 93 ASP A CA 1
ATOM 686 C C . ASP A 1 93 ? -7.012 15.047 15.383 1 84.56 93 ASP A C 1
ATOM 688 O O . ASP A 1 93 ? -7.434 15.516 14.32 1 84.56 93 ASP A O 1
ATOM 692 N N . LYS A 1 94 ? -5.922 15.359 15.953 1 86.75 94 LYS A N 1
ATOM 693 C CA . LYS A 1 94 ? -5.008 16.25 15.258 1 86.75 94 LYS A CA 1
ATOM 694 C C . LYS A 1 94 ? -4.594 15.68 13.906 1 86.75 94 LYS A C 1
ATOM 696 O O . LYS A 1 94 ? -4.621 16.375 12.891 1 86.75 94 LYS A O 1
ATOM 701 N N . SER A 1 95 ? -4.258 14.414 13.93 1 90.44 95 SER A N 1
ATOM 702 C CA . SER A 1 95 ? -3.834 13.773 12.695 1 90.44 95 SER A CA 1
ATOM 703 C C . SER A 1 95 ? -4.969 13.734 11.672 1 90.44 95 SER A C 1
ATOM 705 O O . SER A 1 95 ? -4.734 13.859 10.469 1 90.44 95 SER A O 1
ATOM 707 N N . TYR A 1 96 ? -6.176 13.555 12.156 1 89.19 96 TYR A N 1
ATOM 708 C CA . TYR A 1 96 ? -7.332 13.562 11.266 1 89.19 96 TYR A CA 1
ATOM 709 C C . TYR A 1 96 ? -7.43 14.883 10.516 1 89.19 96 TYR A C 1
ATOM 711 O O . TYR A 1 96 ? -7.547 14.898 9.281 1 89.19 96 TYR A O 1
ATOM 719 N N . GLY A 1 97 ? -7.379 15.953 11.203 1 89.38 97 GLY A N 1
ATOM 720 C CA . GLY A 1 97 ? -7.449 17.266 10.586 1 89.38 97 GLY A CA 1
ATOM 721 C C . GLY A 1 97 ? -6.309 17.547 9.625 1 89.38 97 GLY A C 1
ATOM 722 O O . GLY A 1 97 ? -6.523 18.078 8.539 1 89.38 97 GLY A O 1
ATOM 723 N N . LEU A 1 98 ? -5.133 17.172 9.984 1 90.88 98 LEU A N 1
ATOM 724 C CA . LEU A 1 98 ? -3.936 17.453 9.195 1 90.88 98 LEU A CA 1
ATOM 725 C C . LEU A 1 98 ? -3.949 16.656 7.891 1 90.88 98 LEU A C 1
ATOM 727 O O . LEU A 1 98 ? -3.709 17.219 6.82 1 90.88 98 LEU A O 1
ATOM 731 N N . ILE A 1 99 ? -4.293 15.398 7.992 1 93.31 99 ILE A N 1
ATOM 732 C CA . ILE A 1 99 ? -4.25 14.539 6.816 1 93.31 99 ILE A CA 1
ATOM 733 C C . ILE A 1 99 ? -5.355 14.93 5.844 1 93.31 99 ILE A C 1
ATOM 735 O O . ILE A 1 99 ? -5.133 14.992 4.633 1 93.31 99 ILE A O 1
ATOM 739 N N . ARG A 1 100 ? -6.5 15.211 6.391 1 90.5 100 ARG A N 1
ATOM 740 C CA . ARG A 1 100 ? -7.641 15.562 5.555 1 90.5 100 ARG A CA 1
ATOM 741 C C . ARG A 1 100 ? -7.375 16.859 4.789 1 90.5 100 ARG A C 1
ATOM 743 O O . ARG A 1 100 ? -7.91 17.062 3.697 1 90.5 100 ARG A O 1
ATOM 750 N N . GLN A 1 101 ? -6.566 17.672 5.344 1 91.62 101 GLN A N 1
ATOM 751 C CA . GLN A 1 101 ? -6.258 18.953 4.715 1 91.62 101 GLN A CA 1
ATOM 752 C C . GLN A 1 101 ? -5.109 18.812 3.721 1 91.62 101 GLN A C 1
ATOM 754 O O . GLN A 1 101 ? -4.797 19.766 2.994 1 91.62 101 GLN A O 1
ATOM 759 N N . SER A 1 102 ? -4.535 17.719 3.662 1 92.19 102 SER A N 1
ATOM 760 C CA . SER A 1 102 ? -3.434 17.484 2.734 1 92.19 102 SER A CA 1
ATOM 761 C C . SER A 1 102 ? -3.926 16.844 1.444 1 92.19 102 SER A C 1
ATOM 763 O O . SER A 1 102 ? -5.078 16.406 1.357 1 92.19 102 SER A O 1
ATOM 765 N N . LEU A 1 103 ? -3.014 16.766 0.48 1 93.38 103 LEU A N 1
ATOM 766 C CA . LEU A 1 103 ? -3.316 16.156 -0.812 1 93.38 103 LEU A CA 1
ATOM 767 C C . LEU A 1 103 ? -3.191 14.641 -0.743 1 93.38 103 LEU A C 1
ATOM 769 O O . LEU A 1 103 ? -3.541 13.945 -1.697 1 93.38 103 LEU A O 1
ATOM 773 N N . PHE A 1 104 ? -2.791 14.055 0.332 1 94.88 104 PHE A N 1
ATOM 774 C CA . PHE A 1 104 ? -2.467 12.641 0.432 1 94.88 104 PHE A CA 1
ATOM 775 C C . PHE A 1 104 ? -3.695 11.781 0.154 1 94.88 104 PHE A C 1
ATOM 777 O O . PHE A 1 104 ? -3.639 10.852 -0.654 1 94.88 104 PHE A O 1
ATOM 784 N N . GLU A 1 105 ? -4.805 12.086 0.812 1 96.25 105 GLU A N 1
ATOM 785 C CA . GLU A 1 105 ? -6 11.266 0.652 1 96.25 105 GLU A CA 1
ATOM 786 C C . GLU A 1 105 ? -6.512 11.305 -0.785 1 96.25 105 GLU A C 1
ATOM 788 O O . GLU A 1 105 ? -6.938 10.289 -1.329 1 96.25 105 GLU A O 1
ATOM 793 N N . THR A 1 106 ? -6.508 12.484 -1.354 1 95.56 106 THR A N 1
ATOM 794 C CA . THR A 1 106 ? -6.977 12.617 -2.729 1 95.56 106 THR A CA 1
ATOM 795 C C . THR A 1 106 ? -6.156 11.742 -3.67 1 95.56 106 THR A C 1
ATOM 797 O O . THR A 1 106 ? -6.719 10.992 -4.469 1 95.56 106 THR A O 1
ATOM 800 N N . LEU A 1 107 ? -4.875 11.766 -3.535 1 95.31 107 LEU A N 1
ATOM 801 C CA . LEU A 1 107 ? -3.988 11.016 -4.414 1 95.31 107 LEU A CA 1
ATOM 802 C C . LEU A 1 107 ? -4.09 9.516 -4.137 1 95.31 107 LEU A C 1
ATOM 804 O O . LEU A 1 107 ? -4.121 8.711 -5.066 1 95.31 107 LEU A O 1
ATOM 808 N N . PHE A 1 108 ? -4.086 9.203 -2.83 1 97.44 108 PHE A N 1
ATOM 809 C CA . PHE A 1 108 ? -4.168 7.793 -2.469 1 97.44 108 PHE A CA 1
ATOM 810 C C . PHE A 1 108 ? -5.449 7.168 -3.012 1 97.44 108 PHE A C 1
ATOM 812 O O . PHE A 1 108 ? -5.406 6.137 -3.684 1 97.44 108 PHE A O 1
ATOM 819 N N . HIS A 1 109 ? -6.574 7.75 -2.732 1 98.56 109 HIS A N 1
ATOM 820 C CA . HIS A 1 109 ? -7.848 7.164 -3.135 1 98.56 109 HIS A CA 1
ATOM 821 C C . HIS A 1 109 ? -8.023 7.219 -4.648 1 98.56 109 HIS A C 1
ATOM 823 O O . HIS A 1 109 ? -8.633 6.324 -5.238 1 98.56 109 HIS A O 1
ATOM 829 N N . GLY A 1 110 ? -7.527 8.258 -5.297 1 97.69 110 GLY A N 1
ATOM 830 C CA . GLY A 1 110 ? -7.527 8.281 -6.75 1 97.69 110 GLY A CA 1
ATOM 831 C C . GLY A 1 110 ? -6.754 7.137 -7.371 1 97.69 110 GLY A C 1
ATOM 832 O O . GLY A 1 110 ? -7.254 6.453 -8.266 1 97.69 110 GLY A O 1
ATOM 833 N N . LEU A 1 111 ? -5.566 6.91 -6.871 1 97.31 111 LEU A N 1
ATOM 834 C CA . LEU A 1 111 ? -4.738 5.816 -7.367 1 97.31 111 LEU A CA 1
ATOM 835 C C . LEU A 1 111 ? -5.367 4.465 -7.035 1 97.31 111 LEU A C 1
ATOM 837 O O . LEU A 1 111 ? -5.371 3.557 -7.871 1 97.31 111 LEU A O 1
ATOM 841 N N . ALA A 1 112 ? -5.816 4.391 -5.789 1 98.12 112 ALA A N 1
ATOM 842 C CA . ALA A 1 112 ? -6.473 3.158 -5.363 1 98.12 112 ALA A CA 1
ATOM 843 C C . ALA A 1 112 ? -7.641 2.811 -6.281 1 98.12 112 ALA A C 1
ATOM 845 O O . ALA A 1 112 ? -7.82 1.649 -6.656 1 98.12 112 ALA A O 1
ATOM 846 N N . SER A 1 113 ? -8.445 3.797 -6.664 1 98.56 113 SER A N 1
ATOM 847 C CA . SER A 1 113 ? -9.57 3.576 -7.57 1 98.56 113 SER A CA 1
ATOM 848 C C . SER A 1 113 ? -9.094 3.039 -8.914 1 98.56 113 SER A C 1
ATOM 850 O O . SER A 1 113 ? -9.641 2.062 -9.43 1 98.56 113 SER A O 1
ATOM 852 N N . CYS A 1 114 ? -8.055 3.627 -9.438 1 98.12 114 CYS A N 1
ATOM 853 C CA . CYS A 1 114 ? -7.512 3.184 -10.719 1 98.12 114 CYS A CA 1
ATOM 854 C C . CYS A 1 114 ? -6.98 1.758 -10.617 1 98.12 114 CYS A C 1
ATOM 856 O O . CYS A 1 114 ? -7.188 0.948 -11.516 1 98.12 114 CYS A O 1
ATOM 858 N N . MET A 1 115 ? -6.348 1.495 -9.562 1 98.06 115 MET A N 1
ATOM 859 C CA . MET A 1 115 ? -5.797 0.159 -9.359 1 98.06 115 MET A CA 1
ATOM 860 C C . MET A 1 115 ? -6.91 -0.879 -9.25 1 98.06 115 MET A C 1
ATOM 862 O O . MET A 1 115 ? -6.82 -1.954 -9.844 1 98.06 115 MET A O 1
ATOM 866 N N . TYR A 1 116 ? -7.922 -0.572 -8.5 1 98.62 116 TYR A N 1
ATOM 867 C CA . TYR A 1 116 ? -9.031 -1.5 -8.328 1 98.62 116 TYR A CA 1
ATOM 868 C C . TYR A 1 116 ? -9.727 -1.764 -9.656 1 98.62 116 TYR A C 1
ATOM 870 O O . TYR A 1 116 ? -10.023 -2.914 -10 1 98.62 116 TYR A O 1
ATOM 878 N N . PHE A 1 117 ? -10 -0.746 -10.414 1 98.62 117 PHE A N 1
ATOM 879 C CA . PHE A 1 117 ? -10.664 -0.925 -11.703 1 98.62 117 PHE A CA 1
ATOM 880 C C . PHE A 1 117 ? -9.805 -1.76 -12.641 1 98.62 117 PHE A C 1
ATOM 882 O O . PHE A 1 117 ? -10.305 -2.635 -13.344 1 98.62 117 PHE A O 1
ATOM 889 N N . SER A 1 118 ? -8.539 -1.519 -12.633 1 98.12 118 SER A N 1
ATOM 890 C CA . SER A 1 118 ? -7.613 -2.271 -13.469 1 98.12 118 SER A CA 1
ATOM 891 C C . SER A 1 118 ? -7.566 -3.74 -13.062 1 98.12 118 SER A C 1
ATOM 893 O O . SER A 1 118 ? -7.723 -4.629 -13.898 1 98.12 118 SER A O 1
ATOM 895 N N . SER A 1 119 ? -7.359 -4.023 -11.781 1 97.69 119 SER A N 1
ATOM 896 C CA . SER A 1 119 ? -7.23 -5.395 -11.297 1 97.69 119 SER A CA 1
ATOM 897 C C . SER A 1 119 ? -8.539 -6.156 -11.445 1 97.69 119 SER A C 1
ATOM 899 O O . SER A 1 119 ? -8.539 -7.34 -11.797 1 97.69 119 SER A O 1
ATOM 901 N N . ALA A 1 120 ? -9.656 -5.469 -11.172 1 98.38 120 ALA A N 1
ATOM 902 C CA . ALA A 1 120 ? -10.961 -6.105 -11.328 1 98.38 120 ALA A CA 1
ATOM 903 C C . ALA A 1 120 ? -11.219 -6.469 -12.789 1 98.38 120 ALA A C 1
ATOM 905 O O . ALA A 1 120 ? -11.727 -7.555 -13.078 1 98.38 120 ALA A O 1
ATOM 906 N N . SER A 1 121 ? -10.906 -5.59 -13.695 1 98.38 121 SER A N 1
ATOM 907 C CA . SER A 1 121 ? -11.078 -5.859 -15.125 1 98.38 121 SER A CA 1
ATOM 908 C C . SER A 1 121 ? -10.195 -7.023 -15.578 1 98.38 121 SER A C 1
ATOM 910 O O . SER A 1 121 ? -10.648 -7.887 -16.328 1 98.38 121 SER A O 1
ATOM 912 N N . TYR A 1 122 ? -8.984 -7.008 -15.102 1 97.38 122 TYR A N 1
ATOM 913 C CA . TYR A 1 122 ? -8.07 -8.086 -15.445 1 97.38 122 TYR A CA 1
ATOM 914 C C . TYR A 1 122 ? -8.586 -9.422 -14.922 1 97.38 122 TYR A C 1
ATOM 916 O O . TYR A 1 122 ? -8.531 -10.438 -15.625 1 97.38 122 TYR A O 1
ATOM 924 N N . MET A 1 123 ? -9.031 -9.43 -13.719 1 97.62 123 MET A N 1
ATOM 925 C CA . MET A 1 123 ? -9.594 -10.648 -13.133 1 97.62 123 MET A CA 1
ATOM 926 C C . MET A 1 123 ? -10.852 -11.078 -13.883 1 97.62 123 MET A C 1
ATOM 928 O O . MET A 1 123 ? -11.07 -12.273 -14.094 1 97.62 123 MET A O 1
ATOM 932 N N . GLY A 1 124 ? -11.719 -10.141 -14.281 1 97.31 124 GLY A N 1
ATOM 933 C CA . GLY A 1 124 ? -12.883 -10.477 -15.086 1 97.31 124 GLY A CA 1
ATOM 934 C C . GLY A 1 124 ? -12.531 -11.172 -16.391 1 97.31 124 GLY A C 1
ATOM 935 O O . GLY A 1 124 ? -13.156 -12.164 -16.75 1 97.31 124 GLY A O 1
ATOM 936 N N . PHE A 1 125 ? -11.547 -10.602 -16.984 1 96.88 125 PHE A N 1
ATOM 937 C CA . PHE A 1 125 ? -11.078 -11.219 -18.219 1 96.88 125 PHE A CA 1
ATOM 938 C C . PHE A 1 125 ? -10.562 -12.625 -17.969 1 96.88 125 PHE A C 1
ATOM 940 O O . PHE A 1 125 ? -10.906 -13.562 -18.703 1 96.88 125 PHE A O 1
ATOM 947 N N . ALA A 1 126 ? -9.734 -12.797 -16.984 1 95.56 126 ALA A N 1
ATOM 948 C CA . ALA A 1 126 ? -9.188 -14.102 -16.625 1 95.56 126 ALA A CA 1
ATOM 949 C C . ALA A 1 126 ? -10.297 -15.086 -16.281 1 95.56 126 ALA A C 1
ATOM 951 O O . ALA A 1 126 ? -10.203 -16.281 -16.594 1 95.56 126 ALA A O 1
ATOM 952 N N . CYS A 1 127 ? -11.281 -14.617 -15.617 1 95.69 127 CYS A N 1
ATOM 953 C CA . CYS A 1 127 ? -12.406 -15.469 -15.242 1 95.69 127 CYS A CA 1
ATOM 954 C C . CYS A 1 127 ? -13.102 -16.016 -16.484 1 95.69 127 CYS A C 1
ATOM 956 O O . CYS A 1 127 ? -13.375 -17.219 -16.562 1 95.69 127 CYS A O 1
ATOM 958 N N . VAL A 1 128 ? -13.359 -15.234 -17.469 1 95.12 128 VAL A N 1
ATOM 959 C CA . VAL A 1 128 ? -14.125 -15.625 -18.656 1 95.12 128 VAL A CA 1
ATOM 960 C C . VAL A 1 128 ? -13.281 -16.531 -19.531 1 95.12 128 VAL A C 1
ATOM 962 O O . VAL A 1 128 ? -13.781 -17.516 -20.094 1 95.12 128 VAL A O 1
ATOM 965 N N . VAL A 1 129 ? -12.031 -16.297 -19.609 1 95 129 VAL A N 1
ATOM 966 C CA . VAL A 1 129 ? -11.188 -16.984 -20.578 1 95 129 VAL A CA 1
ATOM 967 C C . VAL A 1 129 ? -10.672 -18.297 -19.969 1 95 129 VAL A C 1
ATOM 969 O O . VAL A 1 129 ? -10.602 -19.312 -20.656 1 95 129 VAL A O 1
ATOM 972 N N . TRP A 1 130 ? -10.32 -18.281 -18.703 1 94 130 TRP A N 1
ATOM 973 C CA . TRP A 1 130 ? -9.617 -19.438 -18.172 1 94 130 TRP A CA 1
ATOM 974 C C . TRP A 1 130 ? -10.477 -20.188 -17.156 1 94 130 TRP A C 1
ATOM 976 O O . TRP A 1 130 ? -10.477 -21.422 -17.125 1 94 130 TRP A O 1
ATOM 986 N N . LEU A 1 131 ? -11.211 -19.531 -16.375 1 94.25 131 LEU A N 1
ATOM 987 C CA . LEU A 1 131 ? -11.922 -20.203 -15.289 1 94.25 131 LEU A CA 1
ATOM 988 C C . LEU A 1 131 ? -13.289 -20.672 -15.766 1 94.25 131 LEU A C 1
ATOM 990 O O . LEU A 1 131 ? -13.781 -21.719 -15.312 1 94.25 131 LEU A O 1
ATOM 994 N N . HIS A 1 132 ? -13.875 -20 -16.656 1 94 132 HIS A N 1
ATOM 995 C CA . HIS A 1 132 ? -15.211 -20.344 -17.109 1 94 132 HIS A CA 1
ATOM 996 C C . HIS A 1 132 ? -15.219 -21.719 -17.797 1 94 132 HIS A C 1
ATOM 998 O O . HIS A 1 132 ? -16.062 -22.547 -17.5 1 94 132 HIS A O 1
ATOM 1004 N N . PRO A 1 133 ? -14.328 -21.969 -18.719 1 93.5 133 PRO A N 1
ATOM 1005 C CA . PRO A 1 133 ? -14.312 -23.297 -19.344 1 93.5 133 PRO A CA 1
ATOM 1006 C C . PRO A 1 133 ? -14.117 -24.422 -18.344 1 93.5 133 PRO A C 1
ATOM 1008 O O . PRO A 1 133 ? -14.703 -25.5 -18.5 1 93.5 133 PRO A O 1
ATOM 1011 N N . GLN A 1 134 ? -13.367 -24.188 -17.359 1 92.25 134 GLN A N 1
ATOM 1012 C CA . GLN A 1 134 ? -13.164 -25.188 -16.328 1 92.25 134 GLN A CA 1
ATOM 1013 C C . GLN A 1 134 ? -14.43 -25.391 -15.5 1 92.25 134 GLN A C 1
ATOM 1015 O O . GLN A 1 134 ? -14.711 -26.5 -15.039 1 92.25 134 GLN A O 1
ATOM 1020 N N . PHE A 1 135 ? -15.117 -24.344 -15.273 1 92.06 135 PHE A N 1
ATOM 1021 C CA . PHE A 1 135 ? -16.359 -24.391 -14.516 1 92.06 135 PHE A CA 1
ATOM 1022 C C . PHE A 1 135 ? -17.406 -25.234 -15.227 1 92.06 135 PHE A C 1
ATOM 1024 O O . PHE A 1 135 ? -18.219 -25.891 -14.586 1 92.06 135 PHE A O 1
ATOM 1031 N N . LEU A 1 136 ? -17.406 -25.281 -16.547 1 92.12 136 LEU A N 1
ATOM 1032 C CA . LEU A 1 136 ? -18.375 -26.016 -17.344 1 92.12 136 LEU A CA 1
ATOM 1033 C C . LEU A 1 136 ? -18.094 -27.516 -17.312 1 92.12 136 LEU A C 1
ATOM 1035 O O . LEU A 1 136 ? -19.016 -28.328 -17.484 1 92.12 136 LEU A O 1
ATOM 1039 N N . VAL A 1 137 ? -16.875 -27.953 -17.047 1 90.81 137 VAL A N 1
ATOM 1040 C CA . VAL A 1 137 ? -16.5 -29.359 -17.172 1 90.81 137 VAL A CA 1
ATOM 1041 C C . VAL A 1 137 ? -16.266 -29.969 -15.789 1 90.81 137 VAL A C 1
ATOM 1043 O O . VAL A 1 137 ? -16.344 -31.188 -15.625 1 90.81 137 VAL A O 1
ATOM 1046 N N . ARG A 1 138 ? -15.938 -29.203 -14.758 1 91.5 138 ARG A N 1
ATOM 1047 C CA . ARG A 1 138 ? -15.609 -29.719 -13.43 1 91.5 138 ARG A CA 1
ATOM 1048 C C . ARG A 1 138 ? -16.734 -29.406 -12.438 1 91.5 138 ARG A C 1
ATOM 1050 O O . ARG A 1 138 ? -16.906 -28.266 -12.023 1 91.5 138 ARG A O 1
ATOM 1057 N N . PRO A 1 139 ? -17.344 -30.531 -12.055 1 88 139 PRO A N 1
ATOM 1058 C CA . PRO A 1 139 ? -18.391 -30.281 -11.055 1 88 139 PRO A CA 1
ATOM 1059 C C . PRO A 1 139 ? -17.828 -29.781 -9.727 1 88 139 PRO A C 1
ATOM 1061 O O . PRO A 1 139 ? -16.781 -30.25 -9.281 1 88 139 PRO A O 1
ATOM 1064 N N . GLY A 1 140 ? -18.375 -28.781 -9.07 1 88 140 GLY A N 1
ATOM 1065 C CA . GLY A 1 140 ? -17.953 -28.266 -7.781 1 88 140 GLY A CA 1
ATOM 1066 C C . GLY A 1 140 ? -16.828 -27.266 -7.887 1 88 140 GLY A C 1
ATOM 1067 O O . GLY A 1 140 ? -16.125 -27 -6.902 1 88 140 GLY A O 1
ATOM 1068 N N . PHE A 1 141 ? -16.625 -26.781 -9.094 1 90.94 141 PHE A N 1
ATOM 1069 C CA . PHE A 1 141 ? -15.586 -25.797 -9.336 1 90.94 141 PHE A CA 1
ATOM 1070 C C . PHE A 1 141 ? -16.031 -24.422 -8.859 1 90.94 141 PHE A C 1
ATOM 1072 O O . PHE A 1 141 ? -16.672 -23.672 -9.602 1 90.94 141 PHE A O 1
ATOM 1079 N N . TRP A 1 142 ? -15.594 -24.016 -7.578 1 91.81 142 TRP A N 1
ATOM 1080 C CA . TRP A 1 142 ? -16.094 -22.797 -6.934 1 91.81 142 TRP A CA 1
ATOM 1081 C C . TRP A 1 142 ? -15.195 -21.609 -7.246 1 91.81 142 TRP A C 1
ATOM 1083 O O . TRP A 1 142 ? -15.547 -20.469 -6.949 1 91.81 142 TRP A O 1
ATOM 1093 N N . ALA A 1 143 ? -14.133 -21.875 -7.879 1 93.44 143 ALA A N 1
ATOM 1094 C CA . ALA A 1 143 ? -13.195 -20.797 -8.18 1 93.44 143 ALA A CA 1
ATOM 1095 C C . ALA A 1 143 ? -13.836 -19.766 -9.109 1 93.44 143 ALA A C 1
ATOM 1097 O O . ALA A 1 143 ? -13.617 -18.562 -8.945 1 93.44 143 ALA A O 1
ATOM 1098 N N . TYR A 1 144 ? -14.609 -20.203 -10.008 1 94.75 144 TYR A N 1
ATOM 1099 C CA . TYR A 1 144 ? -15.195 -19.297 -10.992 1 94.75 144 TYR A CA 1
ATOM 1100 C C . TYR A 1 144 ? -16.203 -18.359 -10.336 1 94.75 144 TYR A C 1
ATOM 1102 O O . TYR A 1 144 ? -16.062 -17.141 -10.398 1 94.75 144 TYR A O 1
ATOM 1110 N N . PRO A 1 145 ? -17.219 -18.844 -9.648 1 95.5 145 PRO A N 1
ATOM 1111 C CA . PRO A 1 145 ? -18.141 -17.906 -9 1 95.5 145 PRO A CA 1
ATOM 1112 C C . PRO A 1 145 ? -17.469 -17.078 -7.918 1 95.5 145 PRO A C 1
ATOM 1114 O O . PRO A 1 145 ? -17.828 -15.906 -7.723 1 95.5 145 PRO A O 1
ATOM 1117 N N . ALA A 1 146 ? -16.609 -17.578 -7.16 1 97.06 146 ALA A N 1
ATOM 1118 C CA . ALA A 1 146 ? -15.914 -16.828 -6.113 1 97.06 146 ALA A CA 1
ATOM 1119 C C . ALA A 1 146 ? -15.109 -15.68 -6.699 1 97.06 146 ALA A C 1
ATOM 1121 O O . ALA A 1 146 ? -15.148 -14.555 -6.18 1 97.06 146 ALA A O 1
ATOM 1122 N N . MET A 1 147 ? -14.406 -15.93 -7.816 1 97.31 147 MET A N 1
ATOM 1123 C CA . MET A 1 147 ? -13.602 -14.891 -8.445 1 97.31 147 MET A CA 1
ATOM 1124 C C . MET A 1 147 ? -14.484 -13.867 -9.156 1 97.31 147 MET A C 1
ATOM 1126 O O . MET A 1 147 ? -14.125 -12.695 -9.242 1 97.31 147 MET A O 1
ATOM 1130 N N . THR A 1 148 ? -15.609 -14.359 -9.656 1 97.75 148 THR A N 1
ATOM 1131 C CA . THR A 1 148 ? -16.578 -13.43 -10.227 1 97.75 148 THR A CA 1
ATOM 1132 C C . THR A 1 148 ? -17.094 -12.469 -9.156 1 97.75 148 THR A C 1
ATOM 1134 O O . THR A 1 148 ? -17.156 -11.258 -9.383 1 97.75 148 THR A O 1
ATOM 1137 N N . ALA A 1 149 ? -17.391 -13.031 -8.023 1 97.88 149 ALA A N 1
ATOM 1138 C CA . ALA A 1 149 ? -17.812 -12.188 -6.902 1 97.88 149 ALA A CA 1
ATOM 1139 C C . ALA A 1 149 ? -16.703 -11.219 -6.504 1 97.88 149 ALA A C 1
ATOM 1141 O O . ALA A 1 149 ? -16.969 -10.047 -6.223 1 97.88 149 ALA A O 1
ATOM 1142 N N . ALA A 1 150 ? -15.523 -11.664 -6.504 1 98 150 ALA A N 1
ATOM 1143 C CA . ALA A 1 150 ? -14.383 -10.852 -6.086 1 98 150 ALA A CA 1
ATOM 1144 C C . ALA A 1 150 ? -14.203 -9.648 -7.004 1 98 150 ALA A C 1
ATOM 1146 O O . ALA A 1 150 ? -14.008 -8.523 -6.531 1 98 150 ALA A O 1
ATOM 1147 N N . TYR A 1 151 ? -14.211 -9.906 -8.344 1 98.06 151 TYR A N 1
ATOM 1148 C CA . TYR A 1 151 ? -13.906 -8.75 -9.188 1 98.06 151 TYR A CA 1
ATOM 1149 C C . TYR A 1 151 ? -15.094 -7.797 -9.242 1 98.06 151 TYR A C 1
ATOM 1151 O O . TYR A 1 151 ? -14.922 -6.594 -9.453 1 98.06 151 TYR A O 1
ATOM 1159 N N . TYR A 1 152 ? -16.375 -8.195 -9 1 98.44 152 TYR A N 1
ATOM 1160 C CA . TYR A 1 152 ? -17.484 -7.254 -8.836 1 98.44 152 TYR A CA 1
ATOM 1161 C C . TYR A 1 152 ? -17.297 -6.422 -7.566 1 98.44 152 TYR A C 1
ATOM 1163 O O . TYR A 1 152 ? -17.562 -5.219 -7.562 1 98.44 152 TYR A O 1
ATOM 1171 N N . MET A 1 153 ? -16.922 -7.074 -6.496 1 98.62 153 MET A N 1
ATOM 1172 C CA . MET A 1 153 ? -16.609 -6.352 -5.266 1 98.62 153 MET A CA 1
ATOM 1173 C C . MET A 1 153 ? -15.453 -5.383 -5.477 1 98.62 153 MET A C 1
ATOM 1175 O O . MET A 1 153 ? -15.422 -4.309 -4.875 1 98.62 153 MET A O 1
ATOM 1179 N N . GLY A 1 154 ? -14.531 -5.824 -6.309 1 98.69 154 GLY A N 1
ATOM 1180 C CA . GLY A 1 154 ? -13.438 -4.934 -6.668 1 98.69 154 GLY A CA 1
ATOM 1181 C C . GLY A 1 154 ? -13.906 -3.664 -7.352 1 98.69 154 GLY A C 1
ATOM 1182 O O . GLY A 1 154 ? -13.414 -2.572 -7.051 1 98.69 154 GLY A O 1
ATOM 1183 N N . TYR A 1 155 ? -14.812 -3.773 -8.258 1 98.69 155 TYR A N 1
ATOM 1184 C CA . TYR A 1 155 ? -15.383 -2.594 -8.898 1 98.69 155 TYR A CA 1
ATOM 1185 C C . TYR A 1 155 ? -16.078 -1.695 -7.879 1 98.69 155 TYR A C 1
ATOM 1187 O O . TYR A 1 155 ? -15.969 -0.469 -7.949 1 98.69 155 TYR A O 1
ATOM 1195 N N . ALA A 1 156 ? -16.781 -2.324 -6.961 1 98.62 156 ALA A N 1
ATOM 1196 C CA . ALA A 1 156 ? -17.438 -1.563 -5.902 1 98.62 156 ALA A CA 1
ATOM 1197 C C . ALA A 1 156 ? -16.406 -0.824 -5.043 1 98.62 156 ALA A C 1
ATOM 1199 O O . ALA A 1 156 ? -16.609 0.345 -4.703 1 98.62 156 ALA A O 1
ATOM 1200 N N . ALA A 1 157 ? -15.375 -1.529 -4.707 1 98.69 157 ALA A N 1
ATOM 1201 C CA . ALA A 1 157 ? -14.312 -0.892 -3.936 1 98.69 157 ALA A CA 1
ATOM 1202 C C . ALA A 1 157 ? -13.703 0.277 -4.703 1 98.69 157 ALA A C 1
ATOM 1204 O O . ALA A 1 157 ? -13.414 1.325 -4.125 1 98.69 157 ALA A O 1
ATOM 1205 N N . GLY A 1 158 ? -13.477 0.08 -6.016 1 98.69 158 GLY A N 1
ATOM 1206 C CA . GLY A 1 158 ? -12.977 1.166 -6.848 1 98.69 1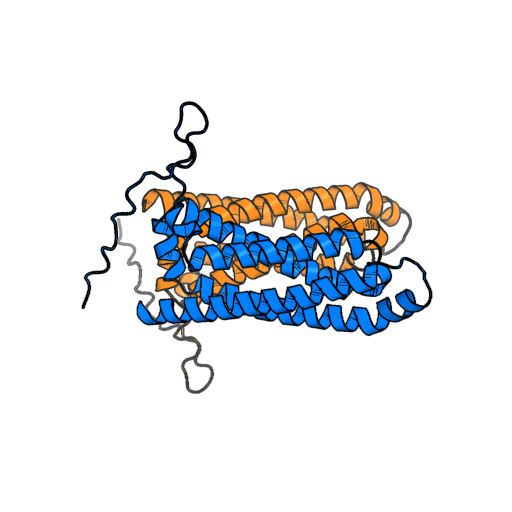58 GLY A CA 1
ATOM 1207 C C . GLY A 1 158 ? -13.875 2.389 -6.832 1 98.69 158 GLY A C 1
ATOM 1208 O O . GLY A 1 158 ? -13.398 3.521 -6.777 1 98.69 158 GLY A O 1
ATOM 1209 N N . LEU A 1 159 ? -15.117 2.145 -6.82 1 98.5 159 LEU A N 1
ATOM 1210 C CA . LEU A 1 159 ? -16.078 3.24 -6.781 1 98.5 159 LEU A CA 1
ATOM 1211 C C . LEU A 1 159 ? -16.031 3.957 -5.438 1 98.5 159 LEU A C 1
ATOM 1213 O O . LEU A 1 159 ? -16.078 5.188 -5.383 1 98.5 159 LEU A O 1
ATOM 1217 N N . LEU A 1 160 ? -15.961 3.207 -4.41 1 98.25 160 LEU A N 1
ATOM 1218 C CA . LEU A 1 160 ? -15.883 3.807 -3.08 1 98.25 160 LEU A CA 1
ATOM 1219 C C . LEU A 1 160 ? -14.641 4.688 -2.953 1 98.25 160 LEU A C 1
ATOM 1221 O O . LEU A 1 160 ? -14.711 5.781 -2.389 1 98.25 160 LEU A O 1
ATOM 1225 N N . HIS A 1 161 ? -13.539 4.195 -3.467 1 98.69 161 HIS A N 1
ATOM 1226 C CA . HIS A 1 161 ? -12.32 4.984 -3.42 1 98.69 161 HIS A CA 1
ATOM 1227 C C . HIS A 1 161 ? -12.422 6.219 -4.309 1 98.69 161 HIS A C 1
ATOM 1229 O O . HIS A 1 161 ? -11.867 7.273 -3.982 1 98.69 161 HIS A O 1
ATOM 1235 N N . ALA A 1 162 ? -13.141 6.129 -5.395 1 98.38 162 ALA A N 1
ATOM 1236 C CA . ALA A 1 162 ? -13.359 7.285 -6.258 1 98.38 162 ALA A CA 1
ATOM 1237 C C . ALA A 1 162 ? -14.18 8.359 -5.543 1 98.38 162 ALA A C 1
ATOM 1239 O O . ALA A 1 162 ? -13.867 9.547 -5.625 1 98.38 162 ALA A O 1
ATOM 1240 N N . ILE A 1 163 ? -15.18 7.926 -4.891 1 97.88 163 ILE A N 1
ATOM 1241 C CA . ILE A 1 163 ? -16.016 8.844 -4.129 1 97.88 163 ILE A CA 1
ATOM 1242 C C . ILE A 1 163 ? -15.188 9.523 -3.047 1 97.88 163 ILE A C 1
ATOM 1244 O O . ILE A 1 163 ? -15.273 10.742 -2.869 1 97.88 163 ILE A O 1
ATOM 1248 N N . ASP A 1 164 ? -14.414 8.75 -2.361 1 97.75 164 ASP A N 1
ATOM 1249 C CA . ASP A 1 164 ? -13.578 9.305 -1.301 1 97.75 164 ASP A CA 1
ATOM 1250 C C . ASP A 1 164 ? -12.547 10.281 -1.865 1 97.75 164 ASP A C 1
ATOM 1252 O O . ASP A 1 164 ? -12.227 11.289 -1.229 1 97.75 164 ASP A O 1
ATOM 1256 N N . ALA A 1 165 ? -12.055 9.961 -3.029 1 97.31 165 ALA A N 1
ATOM 1257 C CA . ALA A 1 165 ? -11.117 10.867 -3.686 1 97.31 165 ALA A CA 1
ATOM 1258 C C . ALA A 1 165 ? -11.781 12.203 -4.008 1 97.31 165 ALA A C 1
ATOM 1260 O O . ALA A 1 165 ? -11.18 13.266 -3.811 1 97.31 165 ALA A O 1
ATOM 1261 N N . TYR A 1 166 ? -12.961 12.125 -4.465 1 96.69 166 TYR A N 1
ATOM 1262 C CA . TYR A 1 166 ? -13.703 13.328 -4.809 1 96.69 166 TYR A CA 1
ATOM 1263 C C . TYR A 1 166 ? -13.984 14.172 -3.57 1 96.69 166 TYR A C 1
ATOM 1265 O O . TYR A 1 166 ? -13.797 15.391 -3.584 1 96.69 166 TYR A O 1
ATOM 1273 N N . LEU A 1 167 ? -14.422 13.508 -2.518 1 94.88 167 LEU A N 1
ATOM 1274 C CA . LEU A 1 167 ? -14.734 14.211 -1.276 1 94.88 167 LEU A CA 1
ATOM 1275 C C . LEU A 1 167 ? -13.484 14.828 -0.667 1 94.88 167 LEU A C 1
ATOM 1277 O O . LEU A 1 167 ? -13.523 15.945 -0.146 1 94.88 167 LEU A O 1
ATOM 1281 N N . SER A 1 168 ? -12.43 14.117 -0.701 1 94.5 168 SER A N 1
ATOM 1282 C CA . SER A 1 168 ? -11.172 14.633 -0.168 1 94.5 168 SER A CA 1
ATOM 1283 C C . SER A 1 168 ? -10.648 15.789 -1.006 1 94.5 168 SER A C 1
ATOM 1285 O O . SER A 1 168 ? -10.062 16.734 -0.471 1 94.5 168 SER A O 1
ATOM 1287 N N . PHE A 1 169 ? -10.812 15.688 -2.297 1 93.94 169 PHE A N 1
ATOM 1288 C CA . PHE A 1 169 ? -10.383 16.766 -3.18 1 93.94 169 PHE A CA 1
ATOM 1289 C C . PHE A 1 169 ? -11.188 18.031 -2.906 1 93.94 169 PHE A C 1
ATOM 1291 O O . PHE A 1 169 ? -10.625 19.141 -2.881 1 93.94 169 PHE A O 1
ATOM 1298 N N . LYS A 1 170 ? -12.438 17.875 -2.723 1 93.12 170 LYS A N 1
ATOM 1299 C CA . LYS A 1 170 ? -13.305 19 -2.393 1 93.12 170 LYS A CA 1
ATOM 1300 C C . LYS A 1 170 ? -12.875 19.656 -1.081 1 93.12 170 LYS A C 1
ATOM 1302 O O . LYS A 1 170 ? -12.852 20.875 -0.969 1 93.12 170 LYS A O 1
ATOM 1307 N N . HIS A 1 171 ? -12.602 18.828 -0.145 1 90.88 171 HIS A N 1
ATOM 1308 C CA . HIS A 1 171 ? -12.141 19.344 1.14 1 90.88 171 HIS A CA 1
ATOM 1309 C C . HIS A 1 171 ? -10.812 20.078 0.997 1 90.88 171 HIS A C 1
ATOM 1311 O O . HIS A 1 171 ? -10.633 21.156 1.558 1 90.88 171 HIS A O 1
ATOM 1317 N N . PHE A 1 172 ? -9.891 19.531 0.284 1 89.19 172 PHE A N 1
ATOM 1318 C CA . PHE A 1 172 ? -8.578 20.125 0.044 1 89.19 172 PHE A CA 1
ATOM 1319 C C . PHE A 1 172 ? -8.711 21.484 -0.617 1 89.19 172 PHE A C 1
ATOM 1321 O O . PHE A 1 172 ? -8.023 22.438 -0.238 1 89.19 172 PHE A O 1
ATOM 1328 N N . ARG A 1 173 ? -9.633 21.641 -1.571 1 90.31 173 ARG A N 1
ATOM 1329 C CA . ARG A 1 173 ? -9.844 22.891 -2.312 1 90.31 173 ARG A CA 1
ATOM 1330 C C . ARG A 1 173 ? -10.492 23.953 -1.431 1 90.31 173 ARG A C 1
ATOM 1332 O O . ARG A 1 173 ? -10.242 25.141 -1.604 1 90.31 173 ARG A O 1
ATOM 1339 N N . ARG A 1 174 ? -11.234 23.5 -0.536 1 88.25 174 ARG A N 1
ATOM 1340 C CA . ARG A 1 174 ? -11.93 24.438 0.35 1 88.25 174 ARG A CA 1
ATOM 1341 C C . ARG A 1 174 ? -10.969 25.062 1.35 1 88.25 174 ARG A C 1
ATOM 1343 O O . ARG A 1 174 ? -11.125 26.219 1.724 1 88.25 174 ARG A O 1
ATOM 1350 N N . VAL A 1 175 ? -9.992 24.344 1.771 1 81.94 175 VAL A N 1
ATOM 1351 C CA . VAL A 1 175 ? -9.086 24.812 2.812 1 81.94 175 VAL A CA 1
ATOM 1352 C C . VAL A 1 175 ? -7.844 25.422 2.176 1 81.94 175 VAL A C 1
ATOM 1354 O O . VAL A 1 175 ? -7.094 26.156 2.834 1 81.94 175 VAL A O 1
ATOM 1357 N N . SER A 1 176 ? -7.562 25.109 0.901 1 70.25 176 SER A N 1
ATOM 1358 C CA . SER A 1 176 ? -6.418 25.703 0.211 1 70.25 176 SER A CA 1
ATOM 1359 C C . SER A 1 176 ? -6.77 27.062 -0.371 1 70.25 176 SER A C 1
ATOM 1361 O O . SER A 1 176 ? -7.902 27.297 -0.806 1 70.25 176 SER A O 1
ATOM 1363 N N . MET B 1 1 ? 35.938 33.75 13.758 1 27.73 1 MET B N 1
ATOM 1364 C CA . MET B 1 1 ? 34.656 33.125 14.117 1 27.73 1 MET B CA 1
ATOM 1365 C C . MET B 1 1 ? 33.594 33.438 13.094 1 27.73 1 MET B C 1
ATOM 1367 O O . MET B 1 1 ? 32.844 34.438 13.242 1 27.73 1 MET B O 1
ATOM 1371 N N . ALA B 1 2 ? 33.906 33.5 11.742 1 32.19 2 ALA B N 1
ATOM 1372 C CA . ALA B 1 2 ? 33.312 34.062 10.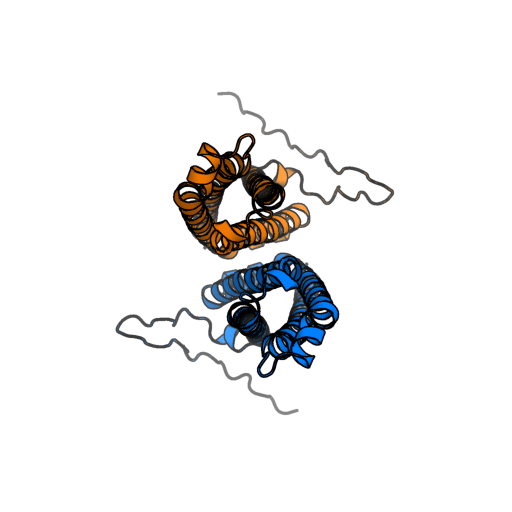531 1 32.19 2 ALA B CA 1
ATOM 1373 C C . ALA B 1 2 ? 31.938 33.438 10.25 1 32.19 2 ALA B C 1
ATOM 1375 O O . ALA B 1 2 ? 31.719 32.25 10.516 1 32.19 2 ALA B O 1
ATOM 1376 N N . SER B 1 3 ? 30.844 34.344 10.219 1 27.23 3 SER B N 1
ATOM 1377 C CA . SER B 1 3 ? 29.422 34.219 9.93 1 27.23 3 SER B CA 1
ATOM 1378 C C . SER B 1 3 ? 29.188 33.438 8.641 1 27.23 3 SER B C 1
ATOM 1380 O O . SER B 1 3 ? 29.703 33.812 7.582 1 27.23 3 SER B O 1
ATOM 1382 N N . LEU B 1 4 ? 29.203 32.094 8.539 1 29.25 4 LEU B N 1
ATOM 1383 C CA . LEU B 1 4 ? 28.906 31.281 7.355 1 29.25 4 LEU B CA 1
ATOM 1384 C C . LEU B 1 4 ? 27.547 31.672 6.773 1 29.25 4 LEU B C 1
ATOM 1386 O O . LEU B 1 4 ? 26.516 31.531 7.441 1 29.25 4 LEU B O 1
ATOM 1390 N N . GLY B 1 5 ? 27.453 32.75 5.906 1 26.77 5 GLY B N 1
ATOM 1391 C CA . GLY B 1 5 ? 26.328 33.281 5.141 1 26.77 5 GLY B CA 1
ATOM 1392 C C . GLY B 1 5 ? 25.516 32.188 4.457 1 26.77 5 GLY B C 1
ATOM 1393 O O . GLY B 1 5 ? 26.047 31.438 3.629 1 26.77 5 GLY B O 1
ATOM 1394 N N . VAL B 1 6 ? 24.531 31.5 5.062 1 32.03 6 VAL B N 1
ATOM 1395 C CA . VAL B 1 6 ? 23.547 30.609 4.449 1 32.03 6 VAL B CA 1
ATOM 1396 C C . VAL B 1 6 ? 22.906 31.297 3.25 1 32.03 6 VAL B C 1
ATOM 1398 O O . VAL B 1 6 ? 22.266 32.344 3.396 1 32.03 6 VAL B O 1
ATOM 1401 N N . ARG B 1 7 ? 23.578 31.422 2.092 1 32.78 7 ARG B N 1
ATOM 1402 C CA . ARG B 1 7 ? 23.047 31.938 0.834 1 32.78 7 ARG B CA 1
ATOM 1403 C C . ARG B 1 7 ? 21.625 31.438 0.598 1 32.78 7 ARG B C 1
ATOM 1405 O O . ARG B 1 7 ? 21.297 30.297 0.93 1 32.78 7 ARG B O 1
ATOM 1412 N N . ARG B 1 8 ? 20.609 32.344 0.366 1 33.78 8 ARG B N 1
ATOM 1413 C CA . ARG B 1 8 ? 19.219 32.438 -0.063 1 33.78 8 ARG B CA 1
ATOM 1414 C C . ARG B 1 8 ? 18.984 31.672 -1.35 1 33.78 8 ARG B C 1
ATOM 1416 O O . ARG B 1 8 ? 19.469 32.062 -2.414 1 33.78 8 ARG B O 1
ATOM 1423 N N . MET B 1 9 ? 19.172 30.312 -1.485 1 33.12 9 MET B N 1
ATOM 1424 C CA . MET B 1 9 ? 18.875 29.453 -2.625 1 33.12 9 MET B CA 1
ATOM 1425 C C . MET B 1 9 ? 17.516 29.797 -3.221 1 33.12 9 MET B C 1
ATOM 1427 O O . MET B 1 9 ? 16.484 29.312 -2.76 1 33.12 9 MET B O 1
ATOM 1431 N N . ASN B 1 10 ? 17.172 31.078 -3.498 1 31.08 10 ASN B N 1
ATOM 1432 C CA . ASN B 1 10 ? 15.992 31.609 -4.184 1 31.08 10 ASN B CA 1
ATOM 1433 C C . ASN B 1 10 ? 15.859 31.016 -5.586 1 31.08 10 ASN B C 1
ATOM 1435 O O . ASN B 1 10 ? 15.141 31.562 -6.426 1 31.08 10 ASN B O 1
ATOM 1439 N N . GLN B 1 11 ? 16.906 30.578 -6.293 1 37.34 11 GLN B N 1
ATOM 1440 C CA . GLN B 1 11 ? 16.688 30.406 -7.727 1 37.34 11 GLN B CA 1
ATOM 1441 C C . GLN B 1 11 ? 15.547 29.438 -8 1 37.34 11 GLN B C 1
ATOM 1443 O O . GLN B 1 11 ? 15.43 28.406 -7.344 1 37.34 11 GLN B O 1
ATOM 1448 N N . PRO B 1 12 ? 14.469 29.969 -8.734 1 40.78 12 PRO B N 1
ATOM 1449 C CA . PRO B 1 12 ? 13.266 29.219 -9.094 1 40.78 12 PRO B CA 1
ATOM 1450 C C . PRO B 1 12 ? 13.57 27.953 -9.906 1 40.78 12 PRO B C 1
ATOM 1452 O O . PRO B 1 12 ? 14.148 28.047 -10.992 1 40.78 12 PRO B O 1
ATOM 1455 N N . LEU B 1 13 ? 14.258 27.016 -9.477 1 41.38 13 LEU B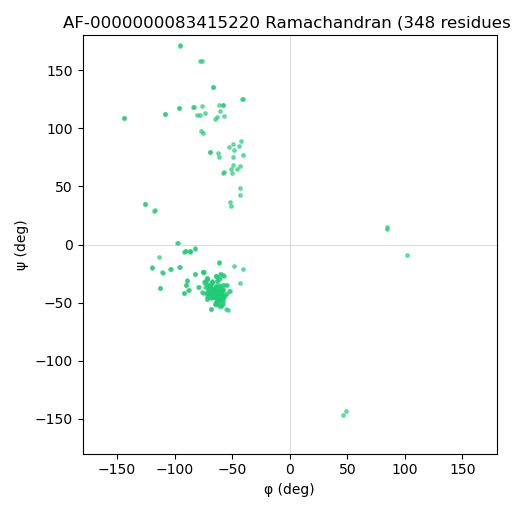 N 1
ATOM 1456 C CA . LEU B 1 13 ? 14.711 25.844 -10.211 1 41.38 13 LEU B CA 1
ATOM 1457 C C . LEU B 1 13 ? 13.547 25.156 -10.922 1 41.38 13 LEU B C 1
ATOM 1459 O O . LEU B 1 13 ? 12.945 24.219 -10.391 1 41.38 13 LEU B O 1
ATOM 1463 N N . GLY B 1 14 ? 12.547 25.891 -11.383 1 43.12 14 GLY B N 1
ATOM 1464 C CA . GLY B 1 14 ? 11.438 25.234 -12.055 1 43.12 14 GLY B CA 1
ATOM 1465 C C . GLY B 1 14 ? 11.781 24.75 -13.445 1 43.12 14 GLY B C 1
ATOM 1466 O O . GLY B 1 14 ? 12.742 25.219 -14.055 1 43.12 14 GLY B O 1
ATOM 1467 N N . ILE B 1 15 ? 11.867 23.562 -13.875 1 39.5 15 ILE B N 1
ATOM 1468 C CA . ILE B 1 15 ? 12.094 23.125 -15.25 1 39.5 15 ILE B CA 1
ATOM 1469 C C . ILE B 1 15 ? 10.93 23.578 -16.125 1 39.5 15 ILE B C 1
ATOM 1471 O O . ILE B 1 15 ? 9.773 23.297 -15.828 1 39.5 15 ILE B O 1
ATOM 1475 N N . ARG B 1 16 ? 11.094 24.531 -17.016 1 41.31 16 ARG B N 1
ATOM 1476 C CA . ARG B 1 16 ? 10.219 25.047 -18.062 1 41.31 16 ARG B CA 1
ATOM 1477 C C . ARG B 1 16 ? 9.875 23.969 -19.078 1 41.31 16 ARG B C 1
ATOM 1479 O O . ARG B 1 16 ? 10.766 23.438 -19.75 1 41.31 16 ARG B O 1
ATOM 1486 N N . VAL B 1 17 ? 9.023 22.984 -18.875 1 36.66 17 VAL B N 1
ATOM 1487 C CA . VAL B 1 17 ? 8.609 22.156 -20 1 36.66 17 VAL B CA 1
ATOM 1488 C C . VAL B 1 17 ? 7.285 22.672 -20.562 1 36.66 17 VAL B C 1
ATOM 1490 O O . VAL B 1 17 ? 6.242 22.547 -19.906 1 36.66 17 VAL B O 1
ATOM 1493 N N . CYS B 1 18 ? 6.898 23.188 -21.781 1 34 18 CYS B N 1
ATOM 1494 C CA . CYS B 1 18 ? 6.023 23.969 -22.641 1 34 18 CYS B CA 1
ATOM 1495 C C . CYS B 1 18 ? 5.711 25.328 -22.016 1 34 18 CYS B C 1
ATOM 1497 O O . CYS B 1 18 ? 6.582 25.953 -21.406 1 34 18 CYS B O 1
ATOM 1499 N N . CYS B 1 19 ? 4.391 25.844 -22.297 1 35.03 19 CYS B N 1
ATOM 1500 C CA . CYS B 1 19 ? 3.977 27.156 -21.812 1 35.03 19 CYS B CA 1
ATOM 1501 C C . CYS B 1 19 ? 4 27.203 -20.281 1 35.03 19 CYS B C 1
ATOM 1503 O O . CYS B 1 19 ? 3.879 28.281 -19.688 1 35.03 19 CYS B O 1
ATOM 1505 N N . CYS B 1 20 ? 3.326 26.25 -19.625 1 37.91 20 CYS B N 1
ATOM 1506 C CA . CYS B 1 20 ? 3.178 26.328 -18.172 1 37.91 20 CYS B CA 1
ATOM 1507 C C . CYS B 1 20 ? 4.453 25.891 -17.453 1 37.91 20 CYS B C 1
ATOM 1509 O O . CYS B 1 20 ? 5.211 25.078 -17.984 1 37.91 20 CYS B O 1
ATOM 1511 N N . ARG B 1 21 ? 5.086 26.734 -16.859 1 40.69 21 ARG B N 1
ATOM 1512 C CA . ARG B 1 21 ? 6.211 26.344 -16.016 1 40.69 21 ARG B CA 1
ATOM 1513 C C . ARG B 1 21 ? 5.867 25.125 -15.18 1 40.69 21 ARG B C 1
ATOM 1515 O O . ARG B 1 21 ? 5.012 25.188 -14.297 1 40.69 21 ARG B O 1
ATOM 1522 N N . ILE B 1 22 ? 5.688 24.016 -15.789 1 41.91 22 ILE B N 1
ATOM 1523 C CA . ILE B 1 22 ? 5.184 22.75 -15.25 1 41.91 22 ILE B CA 1
ATOM 1524 C C . ILE B 1 22 ? 5.82 22.469 -13.891 1 41.91 22 ILE B C 1
ATOM 1526 O O . ILE B 1 22 ? 5.168 21.938 -12.984 1 41.91 22 ILE B O 1
ATOM 1530 N N . CYS B 1 23 ? 7.109 22.906 -13.695 1 46.94 23 CYS B N 1
ATOM 1531 C CA . CYS B 1 23 ? 7.836 22.438 -12.523 1 46.94 23 CYS B CA 1
ATOM 1532 C C . CYS B 1 23 ? 8.117 23.578 -11.555 1 46.94 23 CYS B C 1
ATOM 1534 O O . CYS B 1 23 ? 9.062 23.516 -10.766 1 46.94 23 CYS B O 1
ATOM 1536 N N . THR B 1 24 ? 7.879 24.734 -12 1 48.09 24 THR B N 1
ATOM 1537 C CA . THR B 1 24 ? 8.07 25.766 -10.984 1 48.09 24 THR B CA 1
ATOM 1538 C C . THR B 1 24 ? 7.371 25.391 -9.688 1 48.09 24 THR B C 1
ATOM 1540 O O . THR B 1 24 ? 7.688 25.922 -8.625 1 48.09 24 THR B O 1
ATOM 1543 N N . CYS B 1 25 ? 6.434 24.422 -9.945 1 53.28 25 CYS B N 1
ATOM 1544 C CA . CYS B 1 25 ? 5.625 24.047 -8.797 1 53.28 25 CYS B CA 1
ATOM 1545 C C . CYS B 1 25 ? 6.266 22.891 -8.031 1 53.28 25 CYS B C 1
ATOM 1547 O O 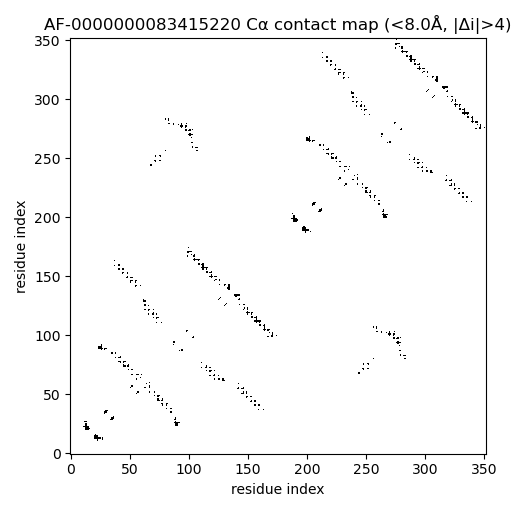. CYS B 1 25 ? 5.715 22.422 -7.039 1 53.28 25 CYS B O 1
ATOM 1549 N N . ILE B 1 26 ? 7.402 22.391 -8.672 1 60.44 26 ILE B N 1
ATOM 1550 C CA . ILE B 1 26 ? 8.062 21.297 -7.957 1 60.44 26 ILE B CA 1
ATOM 1551 C C . ILE B 1 26 ? 8.984 21.875 -6.879 1 60.44 26 ILE B C 1
ATOM 1553 O O . ILE B 1 26 ? 9.82 22.734 -7.164 1 60.44 26 ILE B O 1
ATOM 1557 N N . ASN B 1 27 ? 8.727 21.578 -5.656 1 68.69 27 ASN B N 1
ATOM 1558 C CA . ASN B 1 27 ? 9.586 21.953 -4.535 1 68.69 27 ASN B CA 1
ATOM 1559 C C . ASN B 1 27 ? 10.906 21.172 -4.562 1 68.69 27 ASN B C 1
ATOM 1561 O O . ASN B 1 27 ? 11.047 20.156 -3.877 1 68.69 27 ASN B O 1
ATOM 1565 N N . PHE B 1 28 ? 11.859 21.594 -5.406 1 70.62 28 PHE B N 1
ATOM 1566 C CA . PHE B 1 28 ? 13.148 20.906 -5.484 1 70.62 28 PHE B CA 1
ATOM 1567 C C . PHE B 1 28 ? 13.898 21.016 -4.16 1 70.62 28 PHE B C 1
ATOM 1569 O O . PHE B 1 28 ? 14.758 20.188 -3.861 1 70.62 28 PHE B O 1
ATOM 1576 N N . GLY B 1 29 ? 13.602 22.031 -3.506 1 71.44 29 GLY B N 1
ATOM 1577 C CA . GLY B 1 29 ? 14.203 22.172 -2.188 1 71.44 29 GLY B CA 1
ATOM 1578 C C . GLY B 1 29 ? 13.938 20.969 -1.287 1 71.44 29 GLY B C 1
ATOM 1579 O O . GLY B 1 29 ? 14.844 20.516 -0.583 1 71.44 29 GLY B O 1
ATOM 1580 N N . PHE B 1 30 ? 12.797 20.438 -1.463 1 76.44 30 PHE B N 1
ATOM 1581 C CA . PHE B 1 30 ? 12.469 19.297 -0.634 1 76.44 30 PHE B CA 1
ATOM 1582 C C . PHE B 1 30 ? 13.195 18.047 -1.134 1 76.44 30 PHE B C 1
ATOM 1584 O O . PHE B 1 30 ? 13.711 17.266 -0.337 1 76.44 30 PHE B O 1
ATOM 1591 N N . VAL B 1 31 ? 13.258 17.859 -2.377 1 81.25 31 VAL B N 1
ATOM 1592 C CA . VAL B 1 31 ? 13.812 16.641 -2.938 1 81.25 31 VAL B CA 1
ATOM 1593 C C . VAL B 1 31 ? 15.273 16.484 -2.523 1 81.25 31 VAL B C 1
ATOM 1595 O O . VAL B 1 31 ? 15.75 15.375 -2.291 1 81.25 31 VAL B O 1
ATOM 1598 N N . LEU B 1 32 ? 15.859 17.609 -2.322 1 83.69 32 LEU B N 1
ATOM 1599 C CA . LEU B 1 32 ? 17.281 17.562 -2 1 83.69 32 LEU B CA 1
ATOM 1600 C C . LEU B 1 32 ? 17.5 17.656 -0.494 1 83.69 32 LEU B C 1
ATOM 1602 O O . LEU B 1 32 ? 18.625 17.516 -0.018 1 83.69 32 LEU B O 1
ATOM 1606 N N . SER B 1 33 ? 16.516 17.734 0.237 1 86.75 33 SER B N 1
ATOM 1607 C CA . SER B 1 33 ? 16.594 17.719 1.694 1 86.75 33 SER B CA 1
ATOM 1608 C C . SER B 1 33 ? 16.812 16.297 2.215 1 86.75 33 SER B C 1
ATOM 1610 O O . SER B 1 33 ? 16.609 15.328 1.484 1 86.75 33 SER B O 1
ATOM 1612 N N . PRO B 1 34 ? 17.328 16.141 3.396 1 88.5 34 PRO B N 1
ATOM 1613 C CA . PRO B 1 34 ? 17.516 14.812 3.977 1 88.5 34 PRO B CA 1
ATOM 1614 C C . PRO B 1 34 ? 16.25 13.969 3.957 1 88.5 34 PRO B C 1
ATOM 1616 O O . PRO B 1 34 ? 16.297 12.766 3.697 1 88.5 34 PRO B O 1
ATOM 1619 N N . GLY B 1 35 ? 15.18 14.586 4.219 1 89.25 35 GLY B N 1
ATOM 1620 C CA . GLY B 1 35 ? 13.914 13.859 4.156 1 89.25 35 GLY B CA 1
ATOM 1621 C C . GLY B 1 35 ? 13.578 13.375 2.76 1 89.25 35 GLY B C 1
ATOM 1622 O O . GLY B 1 35 ? 13.102 12.25 2.588 1 89.25 35 GLY B O 1
ATOM 1623 N N . GLY B 1 36 ? 13.781 14.211 1.83 1 91.81 36 GLY B N 1
ATOM 1624 C CA . GLY B 1 36 ? 13.531 13.844 0.447 1 91.81 36 GLY B CA 1
ATOM 1625 C C . GLY B 1 36 ? 14.461 12.75 -0.051 1 91.81 36 GLY B C 1
ATOM 1626 O O . GLY B 1 36 ? 14.031 11.836 -0.76 1 91.81 36 GLY B O 1
ATOM 1627 N N . LEU B 1 37 ? 15.656 12.859 0.335 1 92.75 37 LEU B N 1
ATOM 1628 C CA . LEU B 1 37 ? 16.656 11.867 -0.073 1 92.75 37 LEU B CA 1
ATOM 1629 C C . LEU B 1 37 ? 16.344 10.508 0.535 1 92.75 37 LEU B C 1
ATOM 1631 O O . LEU B 1 37 ? 16.516 9.477 -0.12 1 92.75 37 LEU B O 1
ATOM 1635 N N . LEU B 1 38 ? 15.898 10.531 1.726 1 95.38 38 LEU B N 1
ATOM 1636 C CA . LEU B 1 38 ? 15.508 9.289 2.383 1 95.38 38 LEU B CA 1
ATOM 1637 C C . LEU B 1 38 ? 14.367 8.609 1.63 1 95.38 38 LEU B C 1
ATOM 1639 O O . LEU B 1 38 ? 14.406 7.398 1.4 1 95.38 38 LEU B O 1
ATOM 1643 N N . LYS B 1 39 ? 13.414 9.359 1.194 1 96.44 39 LYS B N 1
ATOM 1644 C CA . LYS B 1 39 ? 12.281 8.812 0.447 1 96.44 39 LYS B CA 1
ATOM 1645 C C . LYS B 1 39 ? 12.719 8.32 -0.928 1 96.44 39 LYS B C 1
ATOM 1647 O O . LYS B 1 39 ? 12.203 7.309 -1.422 1 96.44 39 LYS B O 1
ATOM 1652 N N . LEU B 1 40 ? 13.625 8.992 -1.482 1 95.38 40 LEU B N 1
ATOM 1653 C CA . LEU B 1 40 ? 14.133 8.578 -2.785 1 95.38 40 LEU B CA 1
ATOM 1654 C C . LEU B 1 40 ? 14.898 7.266 -2.676 1 95.38 40 LEU B C 1
ATOM 1656 O O . LEU B 1 40 ? 14.789 6.402 -3.551 1 95.38 40 LEU B O 1
ATOM 1660 N N . MET B 1 41 ? 15.633 7.141 -1.638 1 97.5 41 MET B N 1
ATOM 1661 C CA . MET B 1 41 ? 16.359 5.891 -1.419 1 97.5 41 MET B CA 1
ATOM 1662 C C . MET B 1 41 ? 15.383 4.738 -1.182 1 97.5 41 MET B C 1
ATOM 1664 O O . MET B 1 41 ? 15.578 3.635 -1.689 1 97.5 41 MET B O 1
ATOM 1668 N N . GLN B 1 42 ? 14.375 4.988 -0.415 1 98.38 42 GLN B N 1
ATOM 1669 C CA . GLN B 1 42 ? 13.336 3.982 -0.191 1 98.38 42 GLN B CA 1
ATOM 1670 C C . GLN B 1 42 ? 12.68 3.568 -1.503 1 98.38 42 GLN B C 1
ATOM 1672 O O . GLN B 1 42 ? 12.492 2.377 -1.762 1 98.38 42 GLN B O 1
ATOM 1677 N N . LEU B 1 43 ? 12.383 4.52 -2.289 1 97.75 43 LEU B N 1
ATOM 1678 C CA . LEU B 1 43 ? 11.75 4.25 -3.578 1 97.75 43 LEU B CA 1
ATOM 1679 C C . LEU B 1 43 ? 12.703 3.492 -4.496 1 97.75 43 LEU B C 1
ATOM 1681 O O . LEU B 1 43 ? 12.297 2.564 -5.199 1 97.75 43 LEU B O 1
ATOM 1685 N N . GLY B 1 44 ? 13.891 3.854 -4.484 1 97.56 44 GLY B N 1
ATOM 1686 C CA . GLY B 1 44 ? 14.898 3.178 -5.293 1 97.56 44 GLY B CA 1
ATOM 1687 C C . GLY B 1 44 ? 15.078 1.719 -4.918 1 97.56 44 GLY B C 1
ATOM 1688 O O . GLY B 1 44 ? 15.133 0.85 -5.789 1 97.56 44 GLY B O 1
ATOM 1689 N N . LEU B 1 45 ? 15.141 1.511 -3.668 1 98.25 45 LEU B N 1
ATOM 1690 C CA . LEU B 1 45 ? 15.297 0.137 -3.201 1 98.25 45 LEU B CA 1
ATOM 1691 C C . LEU B 1 45 ? 14.07 -0.698 -3.543 1 98.25 45 LEU B C 1
ATOM 1693 O O . LEU B 1 45 ? 14.188 -1.865 -3.922 1 98.25 45 LEU B O 1
ATOM 1697 N N . ALA B 1 46 ? 12.945 -0.123 -3.365 1 98.38 46 ALA B N 1
ATOM 1698 C CA . ALA B 1 46 ? 11.719 -0.826 -3.727 1 98.38 46 ALA B CA 1
ATOM 1699 C C . ALA B 1 46 ? 11.711 -1.187 -5.211 1 98.38 46 ALA B C 1
ATOM 1701 O O . ALA B 1 46 ? 11.328 -2.299 -5.582 1 98.38 46 ALA B O 1
ATOM 1702 N N . THR B 1 47 ? 12.133 -0.267 -6.082 1 97.62 47 THR B N 1
ATOM 1703 C CA . THR B 1 47 ? 12.172 -0.49 -7.523 1 97.62 47 THR B CA 1
ATOM 1704 C C . THR B 1 47 ? 13.156 -1.604 -7.871 1 97.62 47 THR B C 1
ATOM 1706 O O . THR B 1 47 ? 12.852 -2.479 -8.688 1 97.62 47 THR B O 1
ATOM 1709 N N . LEU B 1 48 ? 14.25 -1.58 -7.227 1 97.62 48 LEU B N 1
ATOM 1710 C CA . LEU B 1 48 ? 15.273 -2.59 -7.492 1 97.62 48 LEU B CA 1
ATOM 1711 C C . LEU B 1 48 ? 14.805 -3.969 -7.039 1 97.62 48 LEU B C 1
ATOM 1713 O O . LEU B 1 48 ? 14.938 -4.945 -7.777 1 97.62 48 LEU B O 1
ATOM 1717 N N . CYS B 1 49 ? 14.242 -4.035 -5.855 1 97.69 49 CYS B N 1
ATOM 1718 C CA . CYS B 1 49 ? 13.719 -5.301 -5.352 1 97.69 49 CYS B CA 1
ATOM 1719 C C . CYS B 1 49 ? 12.625 -5.844 -6.27 1 97.69 49 CYS B C 1
ATOM 1721 O O . CYS B 1 49 ? 12.664 -7.012 -6.656 1 97.69 49 CYS B O 1
ATOM 1723 N N . GLU B 1 50 ? 11.734 -4.934 -6.625 1 96.19 50 GLU B N 1
ATOM 1724 C CA . GLU B 1 50 ? 10.633 -5.359 -7.484 1 96.19 50 GLU B CA 1
ATOM 1725 C C . GLU B 1 50 ? 11.148 -5.84 -8.836 1 96.19 50 GLU B C 1
ATOM 1727 O O . GLU B 1 50 ? 10.664 -6.844 -9.367 1 96.19 50 GLU B O 1
ATOM 1732 N N . GLY B 1 51 ? 12.07 -5.18 -9.391 1 95.56 51 GLY B N 1
ATOM 1733 C CA . GLY B 1 51 ? 12.656 -5.594 -10.656 1 95.56 51 GLY B CA 1
ATOM 1734 C C . GLY B 1 51 ? 13.305 -6.965 -10.594 1 95.56 51 GLY B C 1
ATOM 1735 O O . GLY B 1 51 ? 13.102 -7.793 -11.477 1 95.56 51 GLY B O 1
ATOM 1736 N N . LEU B 1 52 ? 14.016 -7.223 -9.578 1 96.44 52 LEU B N 1
ATOM 1737 C CA . LEU B 1 52 ? 14.664 -8.516 -9.398 1 96.44 52 LEU B CA 1
ATOM 1738 C C . LEU B 1 52 ? 13.633 -9.617 -9.203 1 96.44 52 LEU B C 1
ATOM 1740 O O . LEU B 1 52 ? 13.773 -10.711 -9.758 1 96.44 52 LEU B O 1
ATOM 1744 N N . LEU B 1 53 ? 12.625 -9.359 -8.43 1 95.31 53 LEU B N 1
ATOM 1745 C CA . LEU B 1 53 ? 11.586 -10.344 -8.148 1 95.31 53 LEU B CA 1
ATOM 1746 C C . LEU B 1 53 ? 10.828 -10.711 -9.422 1 95.31 53 LEU B C 1
ATOM 1748 O O . LEU B 1 53 ? 10.547 -11.891 -9.664 1 95.31 53 LEU B O 1
ATOM 1752 N N . ILE B 1 54 ? 10.539 -9.656 -10.234 1 91.56 54 ILE B N 1
ATOM 1753 C CA . ILE B 1 54 ? 9.75 -9.898 -11.445 1 91.56 54 ILE B CA 1
ATOM 1754 C C . ILE B 1 54 ? 10.609 -10.633 -12.477 1 91.56 54 ILE B C 1
ATOM 1756 O O . ILE B 1 54 ? 10.164 -11.617 -13.062 1 91.56 54 ILE B O 1
ATOM 1760 N N . ARG B 1 55 ? 11.805 -10.297 -12.656 1 94.06 55 ARG B N 1
ATOM 1761 C CA . ARG B 1 55 ? 12.656 -10.844 -13.711 1 94.06 55 ARG B CA 1
ATOM 1762 C C . ARG B 1 55 ? 13.18 -12.227 -13.328 1 94.06 55 ARG B C 1
ATOM 1764 O O . ARG B 1 55 ? 13.227 -13.125 -14.172 1 94.06 55 ARG B O 1
ATOM 1771 N N . TYR B 1 56 ? 13.477 -12.422 -12.086 1 93.75 56 TYR B N 1
ATOM 1772 C CA . TYR B 1 56 ? 14.188 -13.648 -11.734 1 93.75 56 TYR B CA 1
ATOM 1773 C C . TYR B 1 56 ? 13.375 -14.484 -10.75 1 93.75 56 TYR B C 1
ATOM 1775 O O . TYR B 1 56 ? 13.633 -15.672 -10.57 1 93.75 56 TYR B O 1
ATOM 1783 N N . GLY B 1 57 ? 12.438 -13.938 -10.078 1 91.81 57 GLY B N 1
ATOM 1784 C CA . GLY B 1 57 ? 11.656 -14.656 -9.086 1 91.81 57 GLY B CA 1
ATOM 1785 C C . GLY B 1 57 ? 10.391 -15.273 -9.664 1 91.81 57 GLY B C 1
ATOM 1786 O O . GLY B 1 57 ? 10.094 -16.438 -9.406 1 91.81 57 GLY B O 1
ATOM 1787 N N . VAL B 1 58 ? 9.68 -14.594 -10.516 1 87.12 58 VAL B N 1
ATOM 1788 C CA . VAL B 1 58 ? 8.367 -14.977 -11 1 87.12 58 VAL B CA 1
ATOM 1789 C C . VAL B 1 58 ? 8.461 -16.297 -11.781 1 87.12 58 VAL B C 1
ATOM 1791 O O . VAL B 1 58 ? 7.609 -17.172 -11.633 1 87.12 58 VAL B O 1
ATOM 1794 N N . PRO B 1 59 ? 9.5 -16.531 -12.578 1 87.56 59 PRO B N 1
ATOM 1795 C CA . PRO B 1 59 ? 9.602 -17.812 -13.281 1 87.56 59 PRO B CA 1
ATOM 1796 C C . PRO B 1 59 ? 9.695 -19.016 -12.328 1 87.56 59 PRO B C 1
ATOM 1798 O O . PRO B 1 59 ? 9.391 -20.141 -12.711 1 87.56 59 PRO B O 1
ATOM 1801 N N . TYR B 1 60 ? 9.969 -18.781 -11.125 1 87.75 60 TYR B N 1
ATOM 1802 C CA . TYR B 1 60 ? 10.117 -19.875 -10.164 1 87.75 60 TYR B CA 1
ATOM 1803 C C . TYR B 1 60 ? 9.078 -19.766 -9.055 1 87.75 60 TYR B C 1
ATOM 1805 O O . TYR B 1 60 ? 9.328 -20.172 -7.922 1 87.75 60 TYR B O 1
ATOM 1813 N N . ALA B 1 61 ? 8.008 -19.219 -9.383 1 84.56 61 ALA B N 1
ATOM 1814 C CA . ALA B 1 61 ? 6.906 -19.031 -8.445 1 84.56 61 ALA B CA 1
ATOM 1815 C C . ALA B 1 61 ? 6.414 -20.375 -7.898 1 84.56 61 ALA B C 1
ATOM 1817 O O . ALA B 1 61 ? 5.902 -20.438 -6.777 1 84.56 61 ALA B O 1
ATOM 1818 N N . ASP B 1 62 ? 6.59 -21.438 -8.578 1 81.12 62 ASP B N 1
ATOM 1819 C CA . ASP B 1 62 ? 6.156 -22.766 -8.133 1 81.12 62 ASP B CA 1
ATOM 1820 C C . ASP B 1 62 ? 6.953 -23.234 -6.918 1 81.12 62 ASP B C 1
ATOM 1822 O O . ASP B 1 62 ? 6.43 -23.938 -6.062 1 81.12 62 ASP B O 1
ATOM 1826 N N . SER B 1 63 ? 8.242 -22.797 -6.852 1 84.06 63 SER B N 1
ATOM 1827 C CA . SER B 1 63 ? 9.117 -23.234 -5.77 1 84.06 63 SER B CA 1
ATOM 1828 C C . SER B 1 63 ? 9.047 -22.297 -4.578 1 84.06 63 SER B C 1
ATOM 1830 O O . SER B 1 63 ? 9.18 -22.719 -3.43 1 84.06 63 SER B O 1
ATOM 1832 N N . ILE B 1 64 ? 8.867 -20.969 -4.879 1 87.38 64 ILE B N 1
ATOM 1833 C CA . ILE B 1 64 ? 8.961 -19.969 -3.811 1 87.38 64 ILE B CA 1
ATOM 1834 C C . ILE B 1 64 ? 7.691 -19.125 -3.789 1 87.38 64 ILE B C 1
ATOM 1836 O O . ILE B 1 64 ? 7.73 -17.953 -3.383 1 87.38 64 ILE B O 1
ATOM 1840 N N . GLY B 1 65 ? 6.594 -19.578 -4.055 1 81 65 GLY B N 1
ATOM 1841 C CA . GLY B 1 65 ? 5.355 -18.875 -4.328 1 81 65 GLY B CA 1
ATOM 1842 C C . GLY B 1 65 ? 4.953 -17.922 -3.217 1 81 65 GLY B C 1
ATOM 1843 O O . GLY B 1 65 ? 4.891 -16.703 -3.422 1 81 65 GLY B O 1
ATOM 1844 N N . GLN B 1 66 ? 4.84 -18.422 -1.982 1 83.75 66 GLN B N 1
ATOM 1845 C CA . GLN B 1 66 ? 4.344 -17.578 -0.908 1 83.75 66 GLN B CA 1
ATOM 1846 C C . GLN B 1 66 ? 5.371 -16.516 -0.533 1 83.75 66 GLN B C 1
ATOM 1848 O O . GLN B 1 66 ? 5.008 -15.367 -0.244 1 83.75 66 GLN B O 1
ATOM 1853 N N . ALA B 1 67 ? 6.598 -16.828 -0.512 1 93.06 67 ALA B N 1
ATOM 1854 C CA . ALA B 1 67 ? 7.668 -15.883 -0.226 1 93.06 67 ALA B CA 1
ATOM 1855 C C . ALA B 1 67 ? 7.742 -14.805 -1.3 1 93.06 67 ALA B C 1
ATOM 1857 O O . ALA B 1 67 ? 7.922 -13.625 -0.99 1 93.06 67 ALA B O 1
ATOM 1858 N N . LEU B 1 68 ? 7.543 -15.195 -2.518 1 92.12 68 LEU B N 1
ATOM 1859 C CA . LEU B 1 68 ? 7.582 -14.273 -3.648 1 92.12 68 LEU B CA 1
ATOM 1860 C C . LEU B 1 68 ? 6.406 -13.305 -3.602 1 92.12 68 LEU B C 1
ATOM 1862 O O . LEU B 1 68 ? 6.586 -12.094 -3.73 1 92.12 68 LEU B O 1
ATOM 1866 N N . THR B 1 69 ? 5.25 -13.812 -3.357 1 88.5 69 THR B N 1
ATOM 1867 C CA . THR B 1 69 ? 4.039 -13 -3.344 1 88.5 69 THR B CA 1
ATOM 1868 C C . THR B 1 69 ? 4.078 -11.977 -2.207 1 88.5 69 THR B C 1
ATOM 1870 O O . THR B 1 69 ? 3.734 -10.812 -2.398 1 88.5 69 THR B O 1
ATOM 1873 N N . SER B 1 70 ? 4.5 -12.453 -1.089 1 92.88 70 SER B N 1
ATOM 1874 C CA . SER B 1 70 ? 4.582 -11.555 0.055 1 92.88 70 SER B CA 1
ATOM 1875 C C . SER B 1 70 ? 5.602 -10.445 -0.186 1 92.88 70 SER B C 1
ATOM 1877 O O . SER B 1 70 ? 5.375 -9.289 0.186 1 92.88 70 SER B O 1
ATOM 1879 N N . PHE B 1 71 ? 6.723 -10.766 -0.755 1 96.75 71 PHE B N 1
ATOM 1880 C CA . PHE B 1 71 ? 7.773 -9.797 -1.024 1 96.75 71 PHE B CA 1
ATOM 1881 C C . PHE B 1 71 ? 7.336 -8.812 -2.104 1 96.75 71 PHE B C 1
ATOM 1883 O O . PHE B 1 71 ? 7.566 -7.605 -1.984 1 96.75 71 PHE B O 1
ATOM 1890 N N . LEU B 1 72 ? 6.684 -9.281 -3.121 1 93.5 72 LEU B N 1
ATOM 1891 C CA . LEU B 1 72 ? 6.148 -8.414 -4.168 1 93.5 72 LEU B CA 1
ATOM 1892 C C . LEU B 1 72 ? 5.09 -7.469 -3.607 1 93.5 72 LEU B C 1
ATOM 1894 O O . LEU B 1 72 ? 5.062 -6.289 -3.955 1 93.5 72 LEU B O 1
ATOM 1898 N N . ALA B 1 73 ? 4.305 -8.008 -2.746 1 93.56 73 ALA B N 1
ATOM 1899 C CA . ALA B 1 73 ? 3.26 -7.195 -2.127 1 93.56 73 ALA B CA 1
ATOM 1900 C C . ALA B 1 73 ? 3.857 -6.098 -1.253 1 93.56 73 ALA B C 1
ATOM 1902 O O . ALA B 1 73 ? 3.395 -4.957 -1.275 1 93.56 73 ALA B O 1
ATOM 1903 N N . THR B 1 74 ? 4.836 -6.445 -0.506 1 96.56 74 THR B N 1
ATOM 1904 C CA . THR B 1 74 ? 5.492 -5.492 0.38 1 96.56 74 THR B CA 1
ATOM 1905 C C . THR B 1 74 ? 6.164 -4.383 -0.422 1 96.56 74 THR B C 1
ATOM 1907 O O . THR B 1 74 ? 5.949 -3.197 -0.152 1 96.56 74 THR B O 1
ATOM 1910 N N . THR B 1 75 ? 6.969 -4.758 -1.419 1 97.44 75 THR B N 1
ATOM 1911 C CA . THR B 1 75 ? 7.684 -3.764 -2.215 1 97.44 75 THR B CA 1
ATOM 1912 C C . THR B 1 75 ? 6.703 -2.912 -3.018 1 97.44 75 THR B C 1
ATOM 1914 O O . THR B 1 75 ? 6.887 -1.701 -3.148 1 97.44 75 THR B O 1
ATOM 1917 N N . GLY B 1 76 ? 5.719 -3.496 -3.516 1 96 76 GLY B N 1
ATOM 1918 C CA . GLY B 1 76 ? 4.707 -2.752 -4.246 1 96 76 GLY B CA 1
ATOM 1919 C C . GLY B 1 76 ? 3.971 -1.743 -3.387 1 96 76 GLY B C 1
ATOM 1920 O O . GLY B 1 76 ? 3.777 -0.596 -3.793 1 96 76 GLY B O 1
ATOM 1921 N N . HIS B 1 77 ? 3.555 -2.248 -2.26 1 96 77 HIS B N 1
ATOM 1922 C CA . HIS B 1 77 ? 2.863 -1.377 -1.315 1 96 77 HIS B CA 1
ATOM 1923 C C . HIS B 1 77 ? 3.738 -0.196 -0.912 1 96 77 HIS B C 1
ATOM 1925 O O . HIS B 1 77 ? 3.281 0.949 -0.907 1 96 77 HIS B O 1
ATOM 1931 N N . CYS B 1 78 ? 4.961 -0.421 -0.539 1 97.5 78 CYS B N 1
ATOM 1932 C CA . CYS B 1 78 ? 5.867 0.627 -0.076 1 97.5 78 CYS B CA 1
ATOM 1933 C C . CYS B 1 78 ? 6.254 1.556 -1.22 1 97.5 78 CYS B C 1
ATOM 1935 O O . CYS B 1 78 ? 6.426 2.76 -1.017 1 97.5 78 CYS B O 1
ATOM 1937 N N . PHE B 1 79 ? 6.422 0.975 -2.416 1 97.25 79 PHE B N 1
ATOM 1938 C CA . PHE B 1 79 ? 6.699 1.81 -3.58 1 97.25 79 PHE B CA 1
ATOM 1939 C C . PHE B 1 79 ? 5.562 2.793 -3.824 1 97.25 79 PHE B C 1
ATOM 1941 O O . PHE B 1 79 ? 5.797 3.992 -3.984 1 97.25 79 PHE B O 1
ATOM 1948 N N . THR B 1 80 ? 4.34 2.357 -3.758 1 96.31 80 THR B N 1
ATOM 1949 C CA . THR B 1 80 ? 3.186 3.184 -4.09 1 96.31 80 THR B CA 1
ATOM 1950 C C . THR B 1 80 ? 2.957 4.246 -3.018 1 96.31 80 THR B C 1
ATOM 1952 O O . THR B 1 80 ? 2.793 5.43 -3.334 1 96.31 80 THR B O 1
ATOM 1955 N N . THR B 1 81 ? 2.986 3.85 -1.744 1 97.31 81 THR B N 1
ATOM 1956 C CA . THR B 1 81 ? 2.695 4.801 -0.676 1 97.31 81 THR B CA 1
ATOM 1957 C C . THR B 1 81 ? 3.811 5.832 -0.552 1 97.31 81 THR B C 1
ATOM 1959 O O . THR B 1 81 ? 3.543 7.027 -0.401 1 97.31 81 THR B O 1
ATOM 1962 N N . THR B 1 82 ? 5.055 5.418 -0.627 1 97.88 82 THR B N 1
ATOM 1963 C CA . THR B 1 82 ? 6.168 6.359 -0.602 1 97.88 82 THR B CA 1
ATOM 1964 C C . THR B 1 82 ? 6.133 7.273 -1.822 1 97.88 82 THR B C 1
ATOM 1966 O O . THR B 1 82 ? 6.441 8.461 -1.723 1 97.88 82 THR B O 1
ATOM 1969 N N . GLY B 1 83 ? 5.773 6.707 -2.955 1 96.5 83 GLY B N 1
ATOM 1970 C CA . GLY B 1 83 ? 5.621 7.516 -4.156 1 96.5 83 GLY B CA 1
ATOM 1971 C C . GLY B 1 83 ? 4.574 8.602 -4.012 1 96.5 83 GLY B C 1
ATOM 1972 O O . GLY B 1 83 ? 4.793 9.742 -4.434 1 96.5 83 GLY B O 1
ATOM 1973 N N . ILE B 1 84 ? 3.438 8.258 -3.395 1 95.62 84 ILE B N 1
ATOM 1974 C CA . ILE B 1 84 ? 2.373 9.227 -3.162 1 95.62 84 ILE B CA 1
ATOM 1975 C C . ILE B 1 84 ? 2.867 10.32 -2.215 1 95.62 84 ILE B C 1
ATOM 1977 O O . ILE B 1 84 ? 2.619 11.508 -2.439 1 95.62 84 ILE B O 1
ATOM 1981 N N . LEU B 1 85 ? 3.547 9.938 -1.137 1 95.62 85 LEU B N 1
ATOM 1982 C CA . LEU B 1 85 ? 4.109 10.914 -0.207 1 95.62 85 LEU B CA 1
ATOM 1983 C C . LEU B 1 85 ? 5.066 11.859 -0.925 1 95.62 85 LEU B C 1
ATOM 1985 O O . LEU B 1 85 ? 4.996 13.078 -0.735 1 95.62 85 LEU B O 1
ATOM 1989 N N . LEU B 1 86 ? 5.922 11.289 -1.771 1 94 86 LEU B N 1
ATOM 1990 C CA . LEU B 1 86 ? 6.891 12.102 -2.498 1 94 86 LEU B CA 1
ATOM 1991 C C . LEU B 1 86 ? 6.188 13.07 -3.447 1 94 86 LEU B C 1
ATOM 1993 O O . LEU B 1 86 ? 6.578 14.234 -3.557 1 94 86 LEU B O 1
ATOM 1997 N N . LEU B 1 87 ? 5.168 12.648 -4.078 1 91.5 87 LEU B N 1
ATOM 1998 C CA . LEU B 1 87 ? 4.398 13.5 -4.977 1 91.5 87 LEU B CA 1
ATOM 1999 C C . LEU B 1 87 ? 3.734 14.641 -4.211 1 91.5 87 LEU B C 1
ATOM 2001 O O . LEU B 1 87 ? 3.768 15.789 -4.648 1 91.5 87 LEU B O 1
ATOM 2005 N N . CYS B 1 88 ? 3.129 14.328 -3.064 1 91.12 88 CYS B N 1
ATOM 2006 C CA . CYS B 1 88 ? 2.512 15.352 -2.229 1 91.12 88 CYS B CA 1
ATOM 2007 C C . CYS B 1 88 ? 3.531 16.406 -1.815 1 91.12 88 CYS B C 1
ATOM 2009 O O . CYS B 1 88 ? 3.25 17.609 -1.873 1 91.12 88 CYS B O 1
ATOM 2011 N N . TYR B 1 89 ? 4.676 15.914 -1.423 1 90.5 89 TYR B N 1
ATOM 2012 C CA . TYR B 1 89 ? 5.691 16.797 -0.874 1 90.5 89 TYR B CA 1
ATOM 2013 C C . TYR B 1 89 ? 6.305 17.672 -1.966 1 90.5 89 TYR B C 1
ATOM 2015 O O . TYR B 1 89 ? 6.723 18.797 -1.707 1 90.5 89 TYR B O 1
ATOM 2023 N N . CYS B 1 90 ? 6.32 17.156 -3.17 1 86.44 90 CYS B N 1
ATOM 2024 C CA . CYS B 1 90 ? 6.895 17.891 -4.289 1 86.44 90 CYS B CA 1
ATOM 2025 C C . CYS B 1 90 ? 5.891 18.891 -4.852 1 86.44 90 CYS B C 1
ATOM 2027 O O . CYS B 1 90 ? 6.277 19.938 -5.371 1 86.44 90 CYS B O 1
ATOM 2029 N N . PHE B 1 91 ? 4.625 18.641 -4.684 1 85.69 91 PHE B N 1
ATOM 2030 C CA . PHE B 1 91 ? 3.631 19.469 -5.363 1 85.69 91 PHE B CA 1
ATOM 2031 C C . PHE B 1 91 ? 2.996 20.453 -4.391 1 85.69 91 PHE B C 1
ATOM 2033 O O . PHE B 1 91 ? 2.453 21.484 -4.809 1 85.69 91 PHE B O 1
ATOM 2040 N N . SER B 1 92 ? 3.068 20.172 -3.152 1 85 92 SER B N 1
ATOM 2041 C CA . SER B 1 92 ? 2.404 21.016 -2.172 1 85 92 SER B CA 1
ATOM 2042 C C . SER B 1 92 ? 3.221 21.125 -0.889 1 85 92 SER B C 1
ATOM 2044 O O . SER B 1 92 ? 3.273 20.188 -0.098 1 85 92 SER B O 1
ATOM 2046 N N . ASP B 1 93 ? 3.77 22.297 -0.699 1 84.75 93 ASP B N 1
ATOM 2047 C CA . ASP B 1 93 ? 4.492 22.547 0.544 1 84.75 93 ASP B CA 1
ATOM 2048 C C . ASP B 1 93 ? 3.566 22.422 1.752 1 84.75 93 ASP B C 1
ATOM 2050 O O . ASP B 1 93 ? 3.99 22 2.826 1 84.75 93 ASP B O 1
ATOM 2054 N N . LYS B 1 94 ? 2.398 22.875 1.53 1 87.12 94 LYS B N 1
ATOM 2055 C CA . LYS B 1 94 ? 1.408 22.766 2.598 1 87.12 94 LYS B CA 1
ATOM 2056 C C . LYS B 1 94 ? 1.204 21.312 3.014 1 87.12 94 LYS B C 1
ATOM 2058 O O . LYS B 1 94 ? 1.197 20.984 4.203 1 87.12 94 LYS B O 1
ATOM 2063 N N . SER B 1 95 ? 1.083 20.469 2.021 1 90.5 95 SER B N 1
ATOM 2064 C CA . SER B 1 95 ? 0.873 19.047 2.316 1 90.5 95 SER B CA 1
ATOM 2065 C C . SER B 1 95 ? 2.076 18.453 3.037 1 90.5 95 SER B C 1
ATOM 2067 O O . SER B 1 95 ? 1.922 17.578 3.895 1 90.5 95 SER B O 1
ATOM 2069 N N . TYR B 1 96 ? 3.244 18.891 2.672 1 89.25 96 TYR B N 1
ATOM 2070 C CA . TYR B 1 96 ? 4.449 18.422 3.346 1 89.25 96 TYR B CA 1
ATOM 2071 C C . TYR B 1 96 ? 4.387 18.719 4.84 1 89.25 96 TYR B C 1
ATOM 2073 O O . TYR B 1 96 ? 4.598 17.812 5.66 1 89.25 96 TYR B O 1
ATOM 2081 N N . GLY B 1 97 ? 4.109 19.906 5.195 1 89.38 97 GLY B N 1
ATOM 2082 C CA . GLY B 1 97 ? 4.004 20.297 6.594 1 89.38 97 GLY B CA 1
ATOM 2083 C C . GLY B 1 97 ? 2.916 19.547 7.34 1 89.38 97 GLY B C 1
ATOM 2084 O O . GLY B 1 97 ? 3.125 19.094 8.469 1 89.38 97 GLY B O 1
ATOM 2085 N N . LEU B 1 98 ? 1.789 19.375 6.73 1 90.88 98 LEU B N 1
ATOM 2086 C CA . LEU B 1 98 ? 0.629 18.75 7.363 1 90.88 98 LEU B CA 1
ATOM 2087 C C . LEU B 1 98 ? 0.877 17.266 7.617 1 90.88 98 LEU B C 1
ATOM 2089 O O . LEU B 1 98 ? 0.634 16.781 8.719 1 90.88 98 LEU B O 1
ATOM 2093 N N . ILE B 1 99 ? 1.412 16.609 6.629 1 93.25 99 ILE B N 1
ATOM 2094 C CA . ILE B 1 99 ? 1.603 15.164 6.734 1 93.25 99 ILE B CA 1
ATOM 2095 C C . ILE B 1 99 ? 2.701 14.859 7.754 1 93.25 99 ILE B C 1
ATOM 2097 O O . ILE B 1 99 ? 2.566 13.945 8.57 1 93.25 99 ILE B O 1
ATOM 2101 N N . ARG B 1 100 ? 3.732 15.641 7.695 1 90.38 100 ARG B N 1
ATOM 2102 C CA . ARG B 1 100 ? 4.859 15.43 8.594 1 90.38 100 ARG B CA 1
ATOM 2103 C C . ARG B 1 100 ? 4.445 15.625 10.047 1 90.38 100 ARG B C 1
ATOM 2105 O O . ARG B 1 100 ? 5.023 15.023 10.953 1 90.38 100 ARG B O 1
ATOM 2112 N N . GLN B 1 101 ? 3.465 16.422 10.234 1 91.56 101 GLN B N 1
ATOM 2113 C CA . GLN B 1 101 ? 2.998 16.719 11.586 1 91.56 101 GLN B CA 1
ATOM 2114 C C . GLN B 1 101 ? 1.972 15.68 12.039 1 91.56 101 GLN B C 1
ATOM 2116 O O . GLN B 1 101 ? 1.566 15.672 13.203 1 91.56 101 GLN B O 1
ATOM 2121 N N . SER B 1 102 ? 1.592 14.852 11.211 1 92.06 102 SER B N 1
ATOM 2122 C CA . SER B 1 102 ? 0.623 13.812 11.555 1 92.06 102 SER B CA 1
ATOM 2123 C C . SER B 1 102 ? 1.316 12.516 11.938 1 92.06 102 SER B C 1
ATOM 2125 O O . SER B 1 102 ? 2.527 12.375 11.758 1 92.06 102 SER B O 1
ATOM 2127 N N . LEU B 1 103 ? 0.517 11.586 12.445 1 93.12 103 LEU B N 1
ATOM 2128 C CA . LEU B 1 103 ? 1.018 10.273 12.852 1 93.12 103 LEU B CA 1
ATOM 2129 C C . LEU B 1 103 ? 1.138 9.344 11.648 1 93.12 103 LEU B C 1
ATOM 2131 O O . LEU B 1 103 ? 1.677 8.242 11.766 1 93.12 103 LEU B O 1
ATOM 2135 N N . PHE B 1 104 ? 0.759 9.727 10.484 1 94.75 104 PHE B N 1
ATOM 2136 C CA . PHE B 1 104 ? 0.664 8.852 9.328 1 94.75 104 PHE B CA 1
ATOM 2137 C C . PHE B 1 104 ? 2.033 8.297 8.953 1 94.75 104 PHE B C 1
ATOM 2139 O O . PHE B 1 104 ? 2.193 7.09 8.773 1 94.75 104 PHE B O 1
ATOM 2146 N N . GLU B 1 105 ? 3.025 9.172 8.836 1 96.25 105 GLU B N 1
ATOM 2147 C CA . GLU B 1 105 ? 4.352 8.727 8.414 1 96.25 105 GLU B CA 1
ATOM 2148 C C . GLU B 1 105 ? 4.957 7.754 9.422 1 96.25 105 GLU B C 1
ATOM 2150 O O . GLU B 1 105 ? 5.582 6.766 9.031 1 96.25 105 GLU B O 1
ATOM 2155 N N . THR B 1 106 ? 4.805 8.07 10.672 1 95.38 106 THR B N 1
ATOM 2156 C CA . THR B 1 106 ? 5.348 7.195 11.711 1 95.38 106 THR B CA 1
ATOM 2157 C C . THR B 1 106 ? 4.762 5.793 11.602 1 95.38 106 THR B C 1
ATOM 2159 O O . THR B 1 106 ? 5.496 4.805 11.594 1 95.38 106 THR B O 1
ATOM 2162 N N . LEU B 1 107 ? 3.486 5.695 11.43 1 95.12 107 LEU B N 1
ATOM 2163 C CA . LEU B 1 107 ? 2.807 4.406 11.367 1 95.12 107 LEU B CA 1
ATOM 2164 C C . LEU B 1 107 ? 3.131 3.684 10.062 1 95.12 107 LEU B C 1
ATOM 2166 O O . LEU B 1 107 ? 3.367 2.473 10.062 1 95.12 107 LEU B O 1
ATOM 2170 N N . PHE B 1 108 ? 3.076 4.457 8.977 1 97.44 108 PHE B N 1
ATOM 2171 C CA . PHE B 1 108 ? 3.359 3.85 7.684 1 97.44 108 PHE B CA 1
ATOM 2172 C C . PHE B 1 108 ? 4.766 3.26 7.66 1 97.44 108 PHE B C 1
ATOM 2174 O O . PHE B 1 108 ? 4.945 2.09 7.312 1 97.44 108 PHE B O 1
ATOM 2181 N N . HIS B 1 109 ? 5.75 4.039 8.008 1 98.5 109 HIS B N 1
ATOM 2182 C CA . HIS B 1 109 ? 7.129 3.576 7.922 1 98.5 109 HIS B CA 1
ATOM 2183 C C . HIS B 1 109 ? 7.414 2.496 8.961 1 98.5 109 HIS B C 1
ATOM 2185 O O . HIS B 1 109 ? 8.211 1.585 8.719 1 98.5 109 HIS B O 1
ATOM 2191 N N . GLY B 1 110 ? 6.812 2.582 10.133 1 97.56 110 GLY B N 1
ATOM 2192 C CA . GLY B 1 110 ? 6.922 1.503 11.102 1 97.56 110 GLY B CA 1
ATOM 2193 C C . GLY B 1 110 ? 6.402 0.177 10.578 1 97.56 110 GLY B C 1
ATOM 2194 O O . GLY B 1 110 ? 7.078 -0.847 10.688 1 97.56 110 GLY B O 1
ATOM 2195 N N . LEU B 1 111 ? 5.23 0.216 9.992 1 97.25 111 LEU B N 1
ATOM 2196 C CA . LEU B 1 111 ? 4.637 -0.992 9.43 1 97.25 111 LEU B CA 1
ATOM 2197 C C . LEU B 1 111 ? 5.449 -1.492 8.242 1 97.25 111 LEU B C 1
ATOM 2199 O O . LEU B 1 111 ? 5.672 -2.697 8.102 1 97.25 111 LEU B O 1
ATOM 2203 N N . ALA B 1 112 ? 5.801 -0.523 7.406 1 98.06 112 ALA B N 1
ATOM 2204 C CA . ALA B 1 112 ? 6.617 -0.875 6.246 1 98.06 112 ALA B CA 1
ATOM 2205 C C . ALA B 1 112 ? 7.895 -1.596 6.672 1 98.06 112 ALA B C 1
ATOM 2207 O O . ALA B 1 112 ? 8.289 -2.584 6.051 1 98.06 112 ALA B O 1
ATOM 2208 N N . SER B 1 113 ? 8.555 -1.121 7.723 1 98.56 113 SER B N 1
ATOM 2209 C CA . SER B 1 113 ? 9.766 -1.758 8.227 1 98.56 113 SER B CA 1
ATOM 2210 C C . SER B 1 113 ? 9.5 -3.193 8.664 1 98.56 113 SER B C 1
ATOM 2212 O O . SER B 1 113 ? 10.234 -4.109 8.297 1 98.56 113 SER B O 1
ATOM 2214 N N . CYS B 1 114 ? 8.422 -3.391 9.367 1 98.12 114 CYS B N 1
ATOM 2215 C CA . CYS B 1 114 ? 8.055 -4.727 9.82 1 98.12 114 CYS B CA 1
ATOM 2216 C C . CYS B 1 114 ? 7.762 -5.645 8.641 1 98.12 114 CYS B C 1
ATOM 2218 O O . CYS B 1 114 ? 8.172 -6.805 8.633 1 98.12 114 CYS B O 1
ATOM 2220 N N . MET B 1 115 ? 7.094 -5.117 7.711 1 98.06 115 MET B N 1
ATOM 2221 C CA . MET B 1 115 ? 6.758 -5.906 6.527 1 98.06 115 MET B CA 1
ATOM 2222 C C . MET B 1 115 ? 8.016 -6.297 5.758 1 98.06 115 MET B C 1
ATOM 2224 O O . MET B 1 115 ? 8.148 -7.445 5.328 1 98.06 115 MET B O 1
ATOM 2228 N N . TYR B 1 116 ? 8.906 -5.363 5.566 1 98.62 116 TYR B N 1
ATOM 2229 C CA . TYR B 1 116 ? 10.141 -5.641 4.84 1 98.62 116 TYR B CA 1
ATOM 2230 C C . TYR B 1 116 ? 10.969 -6.695 5.559 1 98.62 116 TYR B C 1
ATOM 2232 O O . TYR B 1 116 ? 11.484 -7.625 4.934 1 98.62 116 TYR B O 1
ATOM 2240 N N . PHE B 1 117 ? 11.133 -6.582 6.852 1 98.62 117 PHE B N 1
ATOM 2241 C CA . PHE B 1 117 ? 11.906 -7.555 7.605 1 98.62 117 PHE B CA 1
ATOM 2242 C C . PHE B 1 117 ? 11.273 -8.938 7.52 1 98.62 117 PHE B C 1
ATOM 2244 O O . PHE B 1 117 ? 11.977 -9.938 7.352 1 98.62 117 PHE B O 1
ATOM 2251 N N . SER B 1 118 ? 9.992 -8.984 7.594 1 98.12 118 SER B N 1
ATOM 2252 C CA . SER B 1 118 ? 9.273 -10.25 7.5 1 98.12 118 SER B CA 1
ATOM 2253 C C . SER B 1 118 ? 9.438 -10.875 6.121 1 98.12 118 SER B C 1
ATOM 2255 O O . SER B 1 118 ? 9.805 -12.047 6.004 1 98.12 118 SER B O 1
ATOM 2257 N N . SER B 1 119 ? 9.18 -10.125 5.059 1 97.69 119 SER B N 1
ATOM 2258 C CA . SER B 1 119 ? 9.242 -10.641 3.697 1 97.69 119 SER B CA 1
ATOM 2259 C C . SER B 1 119 ? 10.664 -11.023 3.318 1 97.69 119 SER B C 1
ATOM 2261 O O . SER B 1 119 ? 10.891 -12.039 2.65 1 97.69 119 SER B O 1
ATOM 2263 N N . ALA B 1 120 ? 11.625 -10.195 3.742 1 98.38 120 ALA B N 1
ATOM 2264 C CA . ALA B 1 120 ? 13.023 -10.5 3.461 1 98.38 120 ALA B CA 1
ATOM 2265 C C . ALA B 1 120 ? 13.461 -11.789 4.156 1 98.38 120 ALA B C 1
ATOM 2267 O O . ALA B 1 120 ? 14.156 -12.617 3.566 1 98.38 120 ALA B O 1
ATOM 2268 N N . SER B 1 121 ? 13.062 -11.969 5.391 1 98.38 121 SER B N 1
ATOM 2269 C CA . SER B 1 121 ? 13.383 -13.188 6.129 1 98.38 121 SER B CA 1
ATOM 2270 C C . SER B 1 121 ? 12.75 -14.414 5.48 1 98.38 121 SER B C 1
ATOM 2272 O O . SER B 1 121 ? 13.398 -15.461 5.355 1 98.38 121 SER B O 1
ATOM 2274 N N . TYR B 1 122 ? 11.539 -14.242 5.09 1 97.31 122 TYR B N 1
ATOM 2275 C CA . TYR B 1 122 ? 10.844 -15.336 4.422 1 97.31 122 TYR B CA 1
ATOM 2276 C C . TYR B 1 122 ? 11.531 -15.703 3.113 1 97.31 122 TYR B C 1
ATOM 2278 O O . TYR B 1 122 ? 11.703 -16.891 2.807 1 97.31 122 TYR B O 1
ATOM 2286 N N . MET B 1 123 ? 11.875 -14.734 2.357 1 97.56 123 MET B N 1
ATOM 2287 C CA . MET B 1 123 ? 12.578 -14.969 1.103 1 97.56 123 MET B CA 1
ATOM 2288 C C . MET B 1 123 ? 13.945 -15.594 1.356 1 97.56 123 MET B C 1
ATOM 2290 O O . MET B 1 123 ? 14.383 -16.484 0.611 1 97.56 123 MET B O 1
ATOM 2294 N N . GLY B 1 124 ? 14.672 -15.148 2.393 1 97.25 124 GLY B N 1
ATOM 2295 C CA . GLY B 1 124 ? 15.938 -15.766 2.754 1 97.25 124 GLY B CA 1
ATOM 2296 C C . GLY B 1 124 ? 15.812 -17.25 3.047 1 97.25 124 GLY B C 1
ATOM 2297 O O . GLY B 1 124 ? 16.625 -18.047 2.586 1 97.25 124 GLY B O 1
ATOM 2298 N N . PHE B 1 125 ? 14.797 -17.516 3.795 1 96.94 125 PHE B N 1
ATOM 2299 C CA . PHE B 1 125 ? 14.539 -18.922 4.098 1 96.94 125 PHE B CA 1
ATOM 2300 C C . PHE B 1 125 ? 14.25 -19.703 2.826 1 96.94 125 PHE B C 1
ATOM 2302 O O . PHE B 1 125 ? 14.797 -20.797 2.621 1 96.94 125 PHE B O 1
ATOM 2309 N N . ALA B 1 126 ? 13.383 -19.203 1.992 1 95.5 126 ALA B N 1
ATOM 2310 C CA . ALA B 1 126 ? 13.031 -19.859 0.735 1 95.5 126 ALA B CA 1
ATOM 2311 C C . ALA B 1 126 ? 14.258 -20.047 -0.154 1 95.5 126 ALA B C 1
ATOM 2313 O O . ALA B 1 126 ? 14.383 -21.047 -0.859 1 95.5 126 ALA B O 1
ATOM 2314 N N . CYS B 1 127 ? 15.086 -19.078 -0.159 1 95.62 127 CYS B N 1
ATOM 2315 C CA . CYS B 1 127 ? 16.297 -19.141 -0.96 1 95.62 127 CYS B CA 1
ATOM 2316 C C . CYS B 1 127 ? 17.188 -20.312 -0.518 1 95.62 127 CYS B C 1
ATOM 2318 O O . CYS B 1 127 ? 17.656 -21.094 -1.348 1 95.62 127 CYS B O 1
ATOM 2320 N N . VAL B 1 128 ? 17.406 -20.5 0.724 1 94.88 128 VAL B N 1
ATOM 2321 C CA . VAL B 1 128 ? 18.312 -21.516 1.26 1 94.88 128 VAL B CA 1
ATOM 2322 C C . VAL B 1 128 ? 17.703 -22.906 1.082 1 94.88 128 VAL B C 1
ATOM 2324 O O . VAL B 1 128 ? 18.406 -23.859 0.745 1 94.88 128 VAL B O 1
ATOM 2327 N N . VAL B 1 129 ? 16.438 -23.016 1.227 1 94.75 129 VAL B N 1
ATOM 2328 C CA . VAL B 1 129 ? 15.812 -24.328 1.275 1 94.75 129 VAL B CA 1
ATOM 2329 C C . VAL B 1 129 ? 15.469 -24.797 -0.14 1 94.75 129 VAL B C 1
ATOM 2331 O O . VAL B 1 129 ? 15.641 -25.969 -0.471 1 94.75 129 VAL B O 1
ATOM 2334 N N . TRP B 1 130 ? 15.016 -23.891 -0.981 1 93.88 130 TRP B N 1
ATOM 2335 C CA . TRP B 1 130 ? 14.477 -24.359 -2.254 1 93.88 130 TRP B CA 1
ATOM 2336 C C . TRP B 1 130 ? 15.367 -23.922 -3.414 1 93.88 130 TRP B C 1
ATOM 2338 O O . TRP B 1 130 ? 15.562 -24.672 -4.371 1 93.88 130 TRP B O 1
ATOM 2348 N N . LEU B 1 131 ? 15.922 -22.781 -3.377 1 93.94 131 LEU B N 1
ATOM 2349 C CA . LEU B 1 131 ? 16.656 -22.281 -4.531 1 93.94 131 LEU B CA 1
ATOM 2350 C C . LEU B 1 131 ? 18.109 -22.703 -4.477 1 93.94 131 LEU B C 1
ATOM 2352 O O . LEU B 1 131 ? 18.734 -22.938 -5.516 1 93.94 131 LEU B O 1
ATOM 2356 N N . HIS B 1 132 ? 18.641 -22.844 -3.348 1 93.81 132 HIS B N 1
ATOM 2357 C CA . HIS B 1 132 ? 20.047 -23.188 -3.209 1 93.81 132 HIS B CA 1
ATOM 2358 C C . HIS B 1 132 ? 20.344 -24.562 -3.791 1 93.81 132 HIS B C 1
ATOM 2360 O O . HIS B 1 132 ? 21.297 -24.734 -4.555 1 93.81 132 HIS B O 1
ATOM 2366 N N . PRO B 1 133 ? 19.578 -25.594 -3.451 1 93.25 133 PRO B N 1
ATOM 2367 C CA . PRO B 1 133 ? 19.844 -26.906 -4.043 1 93.25 133 PRO B CA 1
ATOM 2368 C C . PRO B 1 133 ? 19.766 -26.891 -5.57 1 93.25 133 PRO B C 1
ATOM 2370 O O . PRO B 1 133 ? 20.531 -27.594 -6.238 1 93.25 133 PRO B O 1
ATOM 2373 N N . GLN B 1 134 ? 18.906 -26.125 -6.078 1 92 134 GLN B N 1
ATOM 2374 C CA . GLN B 1 134 ? 18.797 -26.031 -7.531 1 92 134 GLN B CA 1
ATOM 2375 C C . GLN B 1 134 ? 20 -25.297 -8.117 1 92 134 GLN B C 1
ATOM 2377 O O . GLN B 1 134 ? 20.438 -25.609 -9.234 1 92 134 GLN B O 1
ATOM 2382 N N . PHE B 1 135 ? 20.484 -24.359 -7.43 1 91.69 135 PHE B N 1
ATOM 2383 C CA . PHE B 1 135 ? 21.656 -23.609 -7.855 1 91.69 135 PHE B CA 1
ATOM 2384 C C . PHE B 1 135 ? 22.875 -24.5 -7.941 1 91.69 135 PHE B C 1
ATOM 2386 O O . PHE B 1 135 ? 23.734 -24.312 -8.797 1 91.69 135 PHE B O 1
ATOM 2393 N N . LEU B 1 136 ? 23 -25.516 -7.129 1 91.75 136 LEU B N 1
ATOM 2394 C CA . LEU B 1 136 ? 24.141 -26.422 -7.086 1 91.75 136 LEU B CA 1
ATOM 2395 C C . LEU B 1 136 ? 24.109 -27.391 -8.266 1 91.75 136 LEU B C 1
ATOM 2397 O O . LEU B 1 136 ? 25.156 -27.875 -8.703 1 91.75 136 LEU B O 1
ATOM 2401 N N . VAL B 1 137 ? 22.953 -27.672 -8.875 1 90.56 137 VAL B N 1
ATOM 2402 C CA . VAL B 1 137 ? 22.844 -28.734 -9.875 1 90.56 137 VAL B CA 1
ATOM 2403 C C . VAL B 1 137 ? 22.609 -28.109 -11.25 1 90.56 137 VAL B C 1
ATOM 2405 O O . VAL B 1 137 ? 22.828 -28.75 -12.281 1 90.56 137 VAL B O 1
ATOM 2408 N N . ARG B 1 138 ? 22.078 -26.906 -11.383 1 91.38 138 ARG B N 1
ATOM 2409 C CA . ARG B 1 138 ? 21.734 -26.281 -12.656 1 91.38 138 ARG B CA 1
ATOM 2410 C C . ARG B 1 138 ? 22.703 -25.141 -12.977 1 91.38 138 ARG B C 1
ATOM 2412 O O . ARG B 1 138 ? 22.672 -24.094 -12.352 1 91.38 138 ARG B O 1
ATOM 2419 N N . PRO B 1 139 ? 23.469 -25.453 -14.031 1 87.62 139 PRO B N 1
ATOM 2420 C CA . PRO B 1 139 ? 24.375 -24.375 -14.414 1 87.62 139 PRO B CA 1
ATOM 2421 C C . PRO B 1 139 ? 23.625 -23.141 -14.945 1 87.62 139 PRO B C 1
ATOM 2423 O O . PRO B 1 139 ? 22.625 -23.281 -15.656 1 87.62 139 PRO B O 1
ATOM 2426 N N . GLY B 1 140 ? 23.953 -21.906 -14.57 1 87.62 140 GLY B N 1
ATOM 2427 C CA . GLY B 1 140 ? 23.344 -20.688 -15.047 1 87.62 140 GLY B CA 1
ATOM 2428 C C . GLY B 1 140 ? 22.078 -20.312 -14.312 1 87.62 140 GLY B C 1
ATOM 2429 O O . GLY B 1 140 ? 21.266 -19.531 -14.805 1 87.62 140 GLY B O 1
ATOM 2430 N N . PHE B 1 141 ? 21.875 -20.984 -13.172 1 90.75 141 PHE B N 1
ATOM 2431 C CA . PHE B 1 141 ? 20.719 -20.703 -12.344 1 90.75 141 PHE B CA 1
ATOM 2432 C C . PHE B 1 141 ? 20.891 -19.391 -11.578 1 90.75 141 PHE B C 1
ATOM 2434 O O . PHE B 1 141 ? 21.406 -19.375 -10.469 1 90.75 141 PHE B O 1
ATOM 2441 N N . TRP B 1 142 ? 20.312 -18.25 -12.164 1 91.38 142 TRP B N 1
ATOM 2442 C CA . TRP B 1 142 ? 20.547 -16.906 -11.625 1 91.38 142 TRP B CA 1
ATOM 2443 C C . TRP B 1 142 ? 19.484 -16.531 -10.594 1 91.38 142 TRP B C 1
ATOM 2445 O O . TRP B 1 142 ? 19.609 -15.531 -9.898 1 91.38 142 TRP B O 1
ATOM 2455 N N . ALA B 1 143 ? 18.547 -17.359 -10.461 1 93.12 143 ALA B N 1
ATOM 2456 C CA . ALA B 1 143 ? 17.453 -17.062 -9.531 1 93.12 143 ALA B CA 1
ATOM 2457 C C . ALA B 1 143 ? 17.969 -17 -8.094 1 93.12 143 ALA B C 1
ATOM 2459 O O . ALA B 1 143 ? 17.547 -16.156 -7.309 1 93.12 143 ALA B O 1
ATOM 2460 N N . TYR B 1 144 ? 18.875 -17.828 -7.777 1 94.56 144 TYR B N 1
ATOM 2461 C CA . TYR B 1 144 ? 19.375 -17.891 -6.406 1 94.56 144 TYR B CA 1
ATOM 2462 C C . TYR B 1 144 ? 20.156 -16.641 -6.047 1 94.56 144 TYR B C 1
ATOM 2464 O O . TYR B 1 144 ? 19.812 -15.938 -5.09 1 94.56 144 TYR B O 1
ATOM 2472 N N . PRO B 1 145 ? 21.188 -16.25 -6.777 1 95.31 145 PRO B N 1
ATOM 2473 C CA . PRO B 1 145 ? 21.891 -15.016 -6.422 1 95.31 145 PRO B CA 1
ATOM 2474 C C . PRO B 1 145 ? 21.016 -13.781 -6.547 1 95.31 145 PRO B C 1
ATOM 2476 O O . PRO B 1 145 ? 21.141 -12.836 -5.766 1 95.31 145 PRO B O 1
ATOM 2479 N N . ALA B 1 146 ? 20.172 -13.672 -7.488 1 96.94 146 ALA B N 1
ATOM 2480 C CA . ALA B 1 146 ? 19.281 -12.523 -7.66 1 96.94 146 ALA B CA 1
ATOM 2481 C C . ALA B 1 146 ? 18.344 -12.375 -6.469 1 96.94 146 ALA B C 1
ATOM 2483 O O . ALA B 1 146 ? 18.156 -11.266 -5.957 1 96.94 146 ALA B O 1
ATOM 2484 N N . MET B 1 147 ? 17.797 -13.5 -5.98 1 97.25 147 MET B N 1
ATOM 2485 C CA . MET B 1 147 ? 16.875 -13.453 -4.848 1 97.25 147 MET B CA 1
ATOM 2486 C C . MET B 1 147 ? 17.625 -13.188 -3.547 1 97.25 147 MET B C 1
ATOM 2488 O O . MET B 1 147 ? 17.094 -12.578 -2.627 1 97.25 147 MET B O 1
ATOM 2492 N N . THR B 1 148 ? 18.844 -13.688 -3.506 1 97.69 148 THR B N 1
ATOM 2493 C CA . THR B 1 148 ? 19.688 -13.367 -2.359 1 97.69 148 THR B CA 1
ATOM 2494 C C . THR B 1 148 ? 19.953 -11.867 -2.289 1 97.69 148 THR B C 1
ATOM 2496 O O . THR B 1 148 ? 19.844 -11.258 -1.223 1 97.69 148 THR B O 1
ATOM 2499 N N . ALA B 1 149 ? 20.266 -11.312 -3.424 1 97.75 149 ALA B N 1
A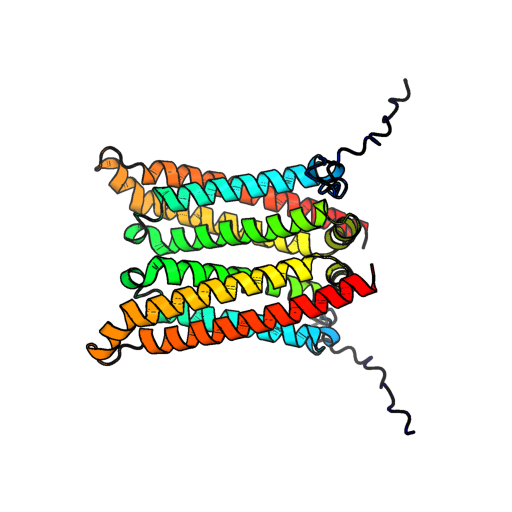TOM 2500 C CA . ALA B 1 149 ? 20.438 -9.867 -3.48 1 97.75 149 ALA B CA 1
ATOM 2501 C C . ALA B 1 149 ? 19.156 -9.133 -3.094 1 97.75 149 ALA B C 1
ATOM 2503 O O . ALA B 1 149 ? 19.203 -8.133 -2.373 1 97.75 149 ALA B O 1
ATOM 2504 N N . ALA B 1 150 ? 18.078 -9.617 -3.527 1 98 150 ALA B N 1
ATOM 2505 C CA . ALA B 1 150 ? 16.781 -8.977 -3.273 1 98 150 ALA B CA 1
ATOM 2506 C C . ALA B 1 150 ? 16.484 -8.938 -1.779 1 98 150 ALA B C 1
ATOM 2508 O O . ALA B 1 150 ? 16.062 -7.898 -1.252 1 98 150 ALA B O 1
ATOM 2509 N N . TYR B 1 151 ? 16.641 -10.117 -1.105 1 98.06 151 TYR B N 1
ATOM 2510 C CA . TYR B 1 151 ? 16.203 -10.07 0.289 1 98.06 151 TYR B CA 1
ATOM 2511 C C . TYR B 1 151 ? 17.219 -9.305 1.14 1 98.06 151 TYR B C 1
ATOM 2513 O O . TYR B 1 151 ? 16.859 -8.734 2.172 1 98.06 151 TYR B O 1
ATOM 2521 N N . TYR B 1 152 ? 18.531 -9.164 0.787 1 98.44 152 TYR B N 1
ATOM 2522 C CA . TYR B 1 152 ? 19.438 -8.258 1.471 1 98.44 152 TYR B CA 1
ATOM 2523 C C . TYR B 1 152 ? 19.031 -6.805 1.263 1 98.44 152 TYR B C 1
ATOM 2525 O O . TYR B 1 152 ? 19.094 -5.992 2.189 1 98.44 152 TYR B O 1
ATOM 2533 N N . MET B 1 153 ? 18.672 -6.473 0.042 1 98.62 153 MET B N 1
ATOM 2534 C CA . MET B 1 153 ? 18.156 -5.137 -0.235 1 98.62 153 MET B CA 1
ATOM 2535 C C . MET B 1 153 ? 16.875 -4.875 0.541 1 98.62 153 MET B C 1
ATOM 2537 O O . MET B 1 153 ? 16.609 -3.746 0.961 1 98.62 153 MET B O 1
ATOM 2541 N N . GLY B 1 154 ? 16.109 -5.941 0.683 1 98.69 154 GLY B N 1
ATOM 2542 C CA . GLY B 1 154 ? 14.914 -5.828 1.507 1 98.69 154 GLY B CA 1
ATOM 2543 C C . GLY B 1 154 ? 15.219 -5.461 2.947 1 98.69 154 GLY B C 1
ATOM 2544 O O . GLY B 1 154 ? 14.531 -4.629 3.539 1 98.69 154 GLY B O 1
ATOM 2545 N N . TYR B 1 155 ? 16.203 -6.059 3.52 1 98.69 155 TYR B N 1
ATOM 2546 C CA . TYR B 1 155 ? 16.609 -5.703 4.875 1 98.69 155 TYR B CA 1
ATOM 2547 C C . TYR B 1 155 ? 17.062 -4.25 4.941 1 98.69 155 TYR B C 1
ATOM 2549 O O . TYR B 1 155 ? 16.75 -3.543 5.906 1 98.69 155 TYR B O 1
ATOM 2557 N N . ALA B 1 156 ? 17.781 -3.834 3.924 1 98.62 156 ALA B N 1
ATOM 2558 C CA . ALA B 1 156 ? 18.219 -2.441 3.857 1 98.62 156 ALA B CA 1
ATOM 2559 C C . ALA B 1 156 ? 17.031 -1.494 3.779 1 98.62 156 ALA B C 1
ATOM 2561 O O . ALA B 1 156 ? 17 -0.463 4.457 1 98.62 156 ALA B O 1
ATOM 2562 N N . ALA B 1 157 ? 16.094 -1.862 2.941 1 98.69 157 ALA B N 1
ATOM 2563 C CA . ALA B 1 157 ? 14.883 -1.054 2.84 1 98.69 157 ALA B CA 1
ATOM 2564 C C . ALA B 1 157 ? 14.148 -0.996 4.176 1 98.69 157 ALA B C 1
ATOM 2566 O O . ALA B 1 157 ? 13.641 0.057 4.566 1 98.69 157 ALA B O 1
ATOM 2567 N N . GLY B 1 158 ? 14.062 -2.146 4.871 1 98.69 158 GLY B N 1
ATOM 2568 C CA . GLY B 1 158 ? 13.461 -2.168 6.195 1 98.69 158 GLY B CA 1
ATOM 2569 C C . GLY B 1 158 ? 14.141 -1.232 7.172 1 98.69 158 GLY B C 1
ATOM 2570 O O . GLY B 1 158 ? 13.477 -0.553 7.957 1 98.69 158 GLY B O 1
ATOM 2571 N N . LEU B 1 159 ? 15.391 -1.173 7.078 1 98.5 159 LEU B N 1
ATOM 2572 C CA . LEU B 1 159 ? 16.156 -0.287 7.953 1 98.5 159 LEU B CA 1
ATOM 2573 C C . LEU B 1 159 ? 15.883 1.175 7.613 1 98.5 159 LEU B C 1
ATOM 2575 O O . LEU B 1 159 ? 15.727 2.006 8.516 1 98.5 159 LEU B O 1
ATOM 2579 N N . LEU B 1 160 ? 15.867 1.462 6.371 1 98.25 160 LEU B N 1
ATOM 2580 C CA . LEU B 1 160 ? 15.594 2.832 5.953 1 98.25 160 LEU B CA 1
ATOM 2581 C C . LEU B 1 160 ? 14.219 3.281 6.441 1 98.25 160 LEU B C 1
ATOM 2583 O O . LEU B 1 160 ? 14.062 4.414 6.906 1 98.25 160 LEU B O 1
ATOM 2587 N N . HIS B 1 161 ? 13.258 2.396 6.32 1 98.69 161 HIS B N 1
ATOM 2588 C CA . HIS B 1 161 ? 11.914 2.73 6.797 1 98.69 161 HIS B CA 1
ATOM 2589 C C . HIS B 1 161 ? 11.891 2.859 8.312 1 98.69 161 HIS B C 1
ATOM 2591 O O . HIS B 1 161 ? 11.141 3.68 8.859 1 98.69 161 HIS B O 1
ATOM 2597 N N . ALA B 1 162 ? 12.688 2.098 9.008 1 98.31 162 ALA B N 1
ATOM 2598 C CA . ALA B 1 162 ? 12.781 2.217 10.461 1 98.31 162 ALA B CA 1
ATOM 2599 C C . ALA B 1 162 ? 13.352 3.57 10.867 1 98.31 162 ALA B C 1
ATOM 2601 O O . ALA B 1 162 ? 12.852 4.215 11.789 1 98.31 162 ALA B O 1
ATOM 2602 N N . ILE B 1 163 ? 14.359 3.959 10.18 1 97.88 163 ILE B N 1
ATOM 2603 C CA . ILE B 1 163 ? 14.977 5.254 10.445 1 97.88 163 ILE B CA 1
ATOM 2604 C C . ILE B 1 163 ? 13.961 6.367 10.188 1 97.88 163 ILE B C 1
ATOM 2606 O O . ILE B 1 163 ? 13.828 7.289 11 1 97.88 163 ILE B O 1
ATOM 2610 N N . ASP B 1 164 ? 13.266 6.266 9.102 1 97.75 164 ASP B N 1
ATOM 2611 C CA . ASP B 1 164 ? 12.273 7.277 8.766 1 97.75 164 ASP B CA 1
ATOM 2612 C C . ASP B 1 164 ? 11.141 7.301 9.797 1 97.75 164 ASP B C 1
ATOM 2614 O O . ASP B 1 164 ? 10.602 8.367 10.109 1 97.75 164 ASP B O 1
ATOM 2618 N N . ALA B 1 165 ? 10.812 6.141 10.273 1 97.25 165 ALA B N 1
ATOM 2619 C CA . ALA B 1 165 ? 9.789 6.066 11.312 1 97.25 165 ALA B CA 1
ATOM 2620 C C . ALA B 1 165 ? 10.242 6.781 12.586 1 97.25 165 ALA B C 1
ATOM 2622 O O . ALA B 1 165 ? 9.469 7.504 13.211 1 97.25 165 ALA B O 1
ATOM 2623 N N . TYR B 1 166 ? 11.453 6.578 12.914 1 96.56 166 TYR B N 1
ATOM 2624 C CA . TYR B 1 166 ? 12.016 7.207 14.109 1 96.56 166 TYR B CA 1
ATOM 2625 C C . TYR B 1 166 ? 12.055 8.727 13.953 1 96.56 166 TYR B C 1
ATOM 2627 O O . TYR B 1 166 ? 11.672 9.461 14.867 1 96.56 166 TYR B O 1
ATOM 2635 N N . LEU B 1 167 ? 12.508 9.172 12.797 1 94.81 167 LEU B N 1
ATOM 2636 C CA . LEU B 1 167 ? 12.602 10.609 12.531 1 94.81 167 LEU B CA 1
ATOM 2637 C C . LEU B 1 167 ? 11.219 11.25 12.508 1 94.81 167 LEU B C 1
ATOM 2639 O O . LEU B 1 167 ? 11.031 12.359 13.008 1 94.81 167 LEU B O 1
ATOM 2643 N N . SER B 1 168 ? 10.297 10.586 11.914 1 94.38 168 SER B N 1
ATOM 2644 C CA . SER B 1 168 ? 8.938 11.102 11.859 1 94.38 168 SER B CA 1
ATOM 2645 C C . SER B 1 168 ? 8.297 11.125 13.242 1 94.38 168 SER B C 1
ATOM 2647 O O . SER B 1 168 ? 7.527 12.031 13.562 1 94.38 168 SER B O 1
ATOM 2649 N N . PHE B 1 169 ? 8.578 10.109 14.016 1 93.69 169 PHE B N 1
ATOM 2650 C CA . PHE B 1 169 ? 8.055 10.062 15.375 1 93.69 169 PHE B CA 1
ATOM 2651 C C . PHE B 1 169 ? 8.609 11.203 16.219 1 93.69 169 PHE B C 1
ATOM 2653 O O . PHE B 1 169 ? 7.879 11.828 16.984 1 93.69 169 PHE B O 1
ATOM 2660 N N . LYS B 1 170 ? 9.859 11.445 16.062 1 92.81 170 LYS B N 1
ATOM 2661 C CA . LYS B 1 170 ? 10.492 12.555 16.781 1 92.81 170 LYS B CA 1
ATOM 2662 C C . LYS B 1 170 ? 9.867 13.883 16.375 1 92.81 170 LYS B C 1
ATOM 2664 O O . LYS B 1 170 ? 9.641 14.75 17.234 1 92.81 170 LYS B O 1
ATOM 2669 N N . HIS B 1 171 ? 9.656 14.016 15.125 1 90.62 171 HIS B N 1
ATOM 2670 C CA . HIS B 1 171 ? 9.016 15.234 14.641 1 90.62 171 HIS B CA 1
ATOM 2671 C C . HIS B 1 171 ? 7.602 15.375 15.188 1 90.62 171 HIS B C 1
ATOM 2673 O O . HIS B 1 171 ? 7.199 16.453 15.617 1 90.62 171 HIS B O 1
ATOM 2679 N N . PHE B 1 172 ? 6.84 14.336 15.172 1 88.81 172 PHE B N 1
ATOM 2680 C CA . PHE B 1 172 ? 5.469 14.312 15.672 1 88.81 172 PHE B CA 1
ATOM 2681 C C . PHE B 1 172 ? 5.43 14.703 17.141 1 88.81 172 PHE B C 1
ATOM 2683 O O . PHE B 1 172 ? 4.566 15.477 17.562 1 88.81 172 PHE B O 1
ATOM 2690 N N . ARG B 1 173 ? 6.383 14.242 17.953 1 90 173 ARG B N 1
ATOM 2691 C CA . ARG B 1 173 ? 6.449 14.508 19.391 1 90 173 ARG B CA 1
ATOM 2692 C C . ARG B 1 173 ? 6.844 15.953 19.672 1 90 173 ARG B C 1
ATOM 2694 O O . ARG B 1 173 ? 6.422 16.531 20.672 1 90 173 ARG B O 1
ATOM 2701 N N . ARG B 1 174 ? 7.586 16.469 18.812 1 88 174 ARG B N 1
ATOM 2702 C CA . ARG B 1 174 ? 8.055 17.844 18.984 1 88 174 ARG B CA 1
ATOM 2703 C C . ARG B 1 174 ? 6.926 18.844 18.734 1 88 174 ARG B C 1
ATOM 2705 O O . ARG B 1 174 ? 6.863 19.891 19.391 1 88 174 ARG B O 1
ATOM 2712 N N . VAL B 1 175 ? 6.047 18.531 17.844 1 81.19 175 VAL B N 1
ATOM 2713 C CA . VAL B 1 175 ? 4.992 19.469 17.453 1 81.19 175 VAL B CA 1
ATOM 2714 C C . VAL B 1 175 ? 3.723 19.172 18.25 1 81.19 175 VAL B C 1
ATOM 2716 O O . VAL B 1 175 ? 2.828 20.016 18.344 1 81.19 175 VAL B O 1
ATOM 2719 N N . SER B 1 176 ? 3.592 17.969 18.828 1 69.19 176 SER B N 1
ATOM 2720 C CA . SER B 1 176 ? 2.428 17.641 19.641 1 69.19 176 SER B CA 1
ATOM 2721 C C . SER B 1 176 ? 2.607 18.109 21.078 1 69.19 176 SER B C 1
ATOM 2723 O O . SER B 1 176 ? 3.734 18.312 21.547 1 69.19 176 SER B O 1
#

InterPro domains:
  IPR008253 Marvel domain [PF01284] (30-167)
  IPR008253 Marvel domain [PS51225] (30-173)

pLDDT: mean 84.93, std 20.57, range [26.11, 98.69]

Solvent-accessible surface area (backbone atoms only — not comparable to full-atom values): 17822 Å² total; per-residue (Å²): 135,81,82,79,74,79,73,80,83,67,73,80,66,32,54,70,59,79,92,54,66,40,43,59,60,36,40,56,70,45,52,74,29,72,69,32,42,52,51,49,50,47,41,49,44,23,50,51,35,46,49,42,40,58,73,45,38,54,88,43,34,90,78,36,39,70,37,49,52,48,35,50,36,44,32,50,35,51,33,50,55,52,46,50,52,50,50,33,38,27,64,28,68,66,26,36,57,28,41,50,59,16,55,53,52,24,52,50,24,43,49,48,16,53,45,24,44,50,25,18,50,43,33,48,51,42,37,62,72,54,33,41,62,48,43,77,74,35,88,85,49,56,42,38,62,47,50,53,51,30,26,54,47,26,42,51,42,14,49,52,26,41,51,49,14,51,54,31,42,53,47,26,57,69,77,96,139,79,81,79,76,81,75,82,84,66,74,80,71,33,57,72,60,78,92,54,58,65,24,58,52,40,39,56,69,44,52,71,30,72,68,30,43,51,53,49,50,48,41,49,44,24,51,51,35,44,50,43,41,58,72,45,39,54,88,42,35,88,77,37,40,71,36,49,53,48,35,48,36,44,30,50,36,51,33,52,54,51,48,49,52,51,49,32,37,28,62,27,67,67,26,36,57,27,40,51,59,15,54,53,51,24,52,49,23,43,49,48,16,53,45,25,43,50,25,18,51,44,33,50,50,42,37,62,69,55,34,41,62,47,43,79,74,36,88,86,50,56,41,39,63,48,50,53,51,30,27,56,47,26,44,51,41,15,48,54,26,40,50,50,14,51,53,31,42,54,47,25,58,70,76,96

Organism: Drosophila navojoa (NCBI:txid7232)

Radius of gyration: 23.15 Å; Cα contacts (8 Å, |Δi|>4): 436; chains: 2; bounding box: 73×64×58 Å

Sequence (352 aa):
MASLGVRRMNQPLGIRVCCCRICTCINFGFVLSPGGLLKLMQLGLATLCEGLLIRYGVPYADSIGQALTSFLATTGHCFTTTGILLLCYCFSDKSYGLIRQSLFETLFHGLASCMYFSSASYMGFACVVWLHPQFLVRPGFWAYPAMTAAYYMGYAAGLLHAIDAYLSFKHFRRVSMASLGVRRMNQPLGIRVCCCRICTCINFGFVLSPGGLLKLMQLGLATLCEGLLIRYGVPYADSIGQALTSFLATTGHCFTTTGILLLCYCFSDKSYGLIRQSLFETLFHGLASCMYFSSASYMGFACVVWLHPQFLVRPGFWAYPAMTAAYYMGYAAGLLHAIDAYLSFKHFRRVS